Protein AF-A0AAF1D7K0-F1 (afdb_monomer_lite)

Organism: NCBI:txid2588535

Structure (mmCIF, N/CA/C/O backbone):
data_AF-A0AAF1D7K0-F1
#
_entry.id   AF-A0AAF1D7K0-F1
#
loop_
_atom_site.group_PDB
_atom_site.id
_atom_site.type_symbol
_atom_site.label_atom_id
_atom_site.label_alt_id
_atom_site.label_comp_id
_atom_site.label_asym_id
_atom_site.label_entity_id
_atom_site.label_seq_id
_atom_site.pdbx_PDB_ins_code
_atom_site.Cartn_x
_atom_site.Cartn_y
_atom_site.Cartn_z
_atom_site.occupancy
_atom_site.B_iso_or_equiv
_atom_site.auth_seq_id
_atom_site.auth_comp_id
_atom_site.auth_asym_id
_atom_site.auth_atom_id
_atom_site.pdbx_PDB_model_num
ATOM 1 N N . MET A 1 1 ? -11.954 42.153 23.682 1.00 46.59 1 MET A N 1
ATOM 2 C CA . MET A 1 1 ? -10.653 41.456 23.839 1.00 46.59 1 MET A CA 1
ATOM 3 C C . MET A 1 1 ? -10.775 39.938 24.056 1.00 46.59 1 MET A C 1
ATOM 5 O O . MET A 1 1 ? -9.928 39.214 23.558 1.00 46.59 1 MET A O 1
ATOM 9 N N . TYR A 1 2 ? -11.837 39.425 24.697 1.00 42.62 2 TYR A N 1
ATOM 10 C CA . TYR A 1 2 ? -12.032 37.977 24.942 1.00 42.62 2 TYR A CA 1
ATOM 11 C C . TYR A 1 2 ? -12.441 37.123 23.723 1.00 42.62 2 TYR A C 1
ATOM 13 O O . TYR A 1 2 ? -12.262 35.908 23.732 1.00 42.62 2 TYR A O 1
ATOM 21 N N . VAL A 1 3 ? -12.966 37.734 22.656 1.00 46.69 3 VAL A N 1
ATOM 22 C CA . VAL A 1 3 ? -13.491 36.991 21.493 1.00 46.69 3 VAL A CA 1
ATOM 23 C C . VAL A 1 3 ? -12.372 36.498 20.560 1.00 46.69 3 VAL A C 1
ATOM 25 O O . VAL A 1 3 ? -12.465 35.410 20.001 1.00 46.69 3 VAL A O 1
ATOM 28 N N . ILE A 1 4 ? -11.267 37.244 20.453 1.00 48.84 4 ILE A N 1
ATOM 29 C CA . ILE A 1 4 ? -10.159 36.928 19.533 1.00 48.84 4 ILE A CA 1
ATOM 30 C C . ILE A 1 4 ? -9.318 35.745 20.053 1.00 48.84 4 ILE A C 1
ATOM 32 O O . ILE A 1 4 ? -8.884 34.903 19.269 1.00 48.84 4 ILE A O 1
ATOM 36 N N . CYS A 1 5 ? -9.175 35.606 21.377 1.00 39.91 5 CYS A N 1
ATOM 37 C CA . CYS A 1 5 ? -8.451 34.492 22.005 1.00 39.91 5 CYS A CA 1
ATOM 38 C C . CYS A 1 5 ? -9.134 33.129 21.758 1.00 39.91 5 CYS A C 1
ATOM 40 O O . CYS A 1 5 ? -8.475 32.121 21.505 1.00 39.91 5 CYS A O 1
ATOM 42 N N . ASN A 1 6 ? -10.471 33.102 21.734 1.00 43.16 6 ASN A N 1
ATOM 43 C CA . ASN A 1 6 ? -11.241 31.868 21.559 1.00 43.16 6 ASN A CA 1
ATOM 44 C C . ASN A 1 6 ? -11.232 31.361 20.102 1.00 43.16 6 ASN A C 1
ATOM 46 O O . ASN A 1 6 ? -11.231 30.156 19.850 1.00 43.16 6 ASN A O 1
ATOM 50 N N . ILE A 1 7 ? -11.172 32.281 19.132 1.00 52.25 7 ILE A N 1
ATOM 51 C CA . ILE A 1 7 ? -11.088 31.941 17.705 1.00 52.25 7 ILE A CA 1
ATOM 52 C C . ILE A 1 7 ? -9.681 31.442 17.362 1.00 52.25 7 ILE A C 1
ATOM 54 O O . ILE A 1 7 ? -9.552 30.406 16.714 1.00 52.25 7 ILE A O 1
ATOM 58 N N . LEU A 1 8 ? -8.630 32.099 17.864 1.00 43.09 8 LEU A N 1
ATOM 59 C CA . LEU A 1 8 ? -7.252 31.645 17.656 1.00 43.09 8 LEU A CA 1
ATOM 60 C C . LEU A 1 8 ? -6.997 30.268 18.288 1.00 43.09 8 LEU A C 1
ATOM 62 O O . LEU A 1 8 ? -6.348 29.440 17.658 1.00 43.09 8 LEU A O 1
ATOM 66 N N . CYS A 1 9 ? -7.573 29.976 19.461 1.00 37.94 9 CYS A N 1
ATOM 67 C CA . CYS A 1 9 ? -7.441 28.670 20.117 1.00 37.94 9 CYS A CA 1
ATOM 68 C C . CYS A 1 9 ? -8.180 27.547 19.362 1.00 37.94 9 CYS A C 1
ATOM 70 O O . CYS A 1 9 ? -7.613 26.475 19.144 1.00 37.94 9 CYS A O 1
ATOM 72 N N . LYS A 1 10 ? -9.405 27.797 18.869 1.00 42.53 10 LYS A N 1
ATOM 73 C CA . LYS A 1 10 ? -10.133 26.830 18.024 1.00 42.53 10 LYS A CA 1
ATOM 74 C C . LYS A 1 10 ? -9.424 26.582 16.699 1.00 42.53 10 LYS A C 1
ATOM 76 O O . LYS A 1 10 ? -9.309 25.431 16.284 1.00 42.53 10 LYS A O 1
ATOM 81 N N . VAL A 1 11 ? -8.908 27.624 16.049 1.00 48.38 11 VAL A N 1
ATOM 82 C CA . VAL A 1 11 ? -8.173 27.469 14.788 1.00 48.38 11 VAL A CA 1
ATOM 83 C C . VAL A 1 11 ? -6.863 26.712 15.021 1.00 48.38 11 VAL A C 1
ATOM 85 O O . VAL A 1 11 ? -6.601 25.767 14.284 1.00 48.38 11 VAL A O 1
ATOM 88 N N . TYR A 1 12 ? -6.109 27.000 16.089 1.00 37.47 12 TYR A N 1
ATOM 89 C CA . TYR A 1 12 ? -4.902 26.234 16.439 1.00 37.47 12 TYR A CA 1
ATOM 90 C C . TYR A 1 12 ? -5.203 24.759 16.742 1.00 37.47 12 TYR A C 1
ATOM 92 O O . TYR A 1 12 ? -4.495 23.876 16.262 1.00 37.47 12 TYR A O 1
ATOM 100 N N . PHE A 1 13 ? -6.281 24.466 17.475 1.00 40.78 13 PHE A N 1
ATOM 101 C CA . PHE A 1 13 ? -6.658 23.091 17.817 1.00 40.78 13 PHE A CA 1
ATOM 102 C C . PHE A 1 13 ? -7.152 22.288 16.600 1.00 40.78 13 PHE A C 1
ATOM 104 O O . PHE A 1 13 ? -6.908 21.083 16.492 1.00 40.78 13 PHE A O 1
ATOM 111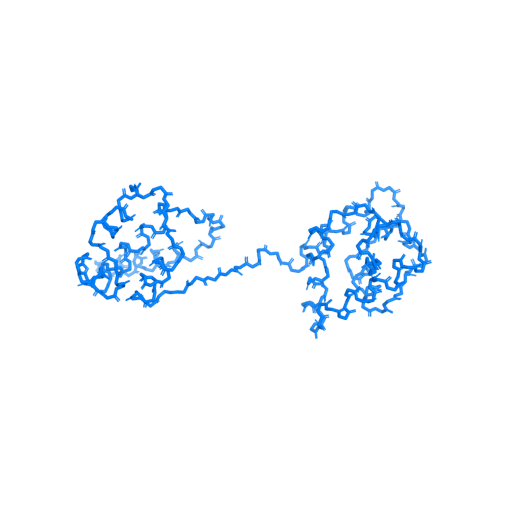 N N . THR A 1 14 ? -7.793 22.958 15.638 1.00 43.56 14 THR A N 1
ATOM 112 C CA . THR A 1 14 ? -8.206 22.330 14.371 1.00 43.56 14 THR A CA 1
ATOM 113 C C . THR A 1 14 ? -7.016 22.159 13.415 1.00 43.56 14 THR A C 1
ATOM 115 O O . THR A 1 14 ? -6.975 21.203 12.644 1.00 43.56 14 THR A O 1
ATOM 118 N N . PHE A 1 15 ? -6.017 23.047 13.485 1.00 43.62 15 PHE A N 1
ATOM 119 C CA . PHE A 1 15 ? -4.828 23.016 12.629 1.00 43.62 15 PHE A CA 1
ATOM 120 C C . PHE A 1 15 ? -3.785 21.984 13.091 1.00 43.62 15 PHE A C 1
ATOM 122 O O . PHE A 1 15 ? -3.194 21.308 12.252 1.00 43.62 15 PHE A O 1
ATOM 129 N N . ILE A 1 16 ? -3.613 21.773 14.403 1.00 45.91 16 ILE A N 1
ATOM 130 C CA . ILE A 1 16 ? -2.688 20.754 14.939 1.00 45.91 16 ILE A CA 1
ATOM 131 C C . ILE A 1 16 ? -3.193 19.325 14.670 1.00 45.91 16 ILE A C 1
ATOM 133 O O . ILE A 1 16 ? -2.392 18.449 14.355 1.00 45.91 16 ILE A O 1
ATOM 137 N N . ASN A 1 17 ? -4.512 19.090 14.653 1.00 40.22 17 ASN A N 1
ATOM 138 C CA . ASN A 1 17 ? -5.081 17.792 14.247 1.00 40.22 17 ASN A CA 1
ATOM 139 C C . ASN A 1 17 ? -4.908 17.477 12.748 1.00 40.22 17 ASN A C 1
ATOM 141 O O . ASN A 1 17 ? -5.175 16.359 12.311 1.00 40.22 17 ASN A O 1
ATOM 145 N N . ARG A 1 18 ? -4.444 18.446 11.949 1.00 41.16 18 ARG A N 1
ATOM 146 C CA . ARG A 1 18 ? -4.103 18.272 10.531 1.00 41.16 18 ARG A CA 1
ATOM 147 C C . ARG A 1 18 ? -2.614 17.984 10.309 1.00 41.16 18 ARG A C 1
ATOM 149 O O . ARG A 1 18 ? -2.167 17.940 9.164 1.00 41.16 18 ARG A O 1
ATOM 156 N N . ILE A 1 19 ? -1.844 17.771 11.378 1.00 42.22 19 ILE A N 1
ATOM 157 C CA . ILE A 1 19 ? -0.503 17.195 11.293 1.00 42.22 19 ILE A CA 1
ATOM 158 C C . ILE A 1 19 ? -0.692 15.688 11.144 1.00 42.22 19 ILE A C 1
ATOM 160 O O . ILE A 1 19 ? -0.982 14.973 12.099 1.00 42.22 19 ILE A O 1
ATOM 164 N N . VAL A 1 20 ? -0.561 15.221 9.903 1.00 45.03 20 VAL A N 1
ATOM 165 C CA . VAL A 1 20 ? -0.487 13.805 9.539 1.00 45.03 20 VAL A CA 1
ATOM 166 C C . VAL A 1 20 ? 0.785 13.229 10.160 1.00 45.03 20 VAL A C 1
ATOM 168 O O . VAL A 1 20 ? 1.826 13.118 9.519 1.00 45.03 20 VAL A O 1
ATOM 171 N N . ILE A 1 21 ? 0.715 12.893 11.444 1.00 42.53 21 ILE A N 1
ATOM 172 C CA . ILE A 1 21 ? 1.642 11.950 12.044 1.00 42.53 21 ILE A CA 1
ATOM 173 C C . ILE A 1 21 ? 1.293 10.608 11.406 1.00 42.53 21 ILE A C 1
ATOM 175 O O . ILE A 1 21 ? 0.136 10.187 11.425 1.00 42.53 21 ILE A O 1
ATOM 179 N N . LEU A 1 22 ? 2.291 9.952 10.813 1.00 45.50 22 LEU A N 1
ATOM 180 C CA . LEU A 1 22 ? 2.271 8.530 10.470 1.00 45.50 22 LEU A CA 1
ATOM 181 C C . LEU A 1 22 ? 2.139 7.718 11.771 1.00 45.50 22 LEU A C 1
ATOM 183 O O . LEU A 1 22 ? 3.068 7.039 12.195 1.00 45.50 22 LEU A O 1
ATOM 187 N N . HIS A 1 23 ? 1.008 7.855 12.458 1.00 54.59 23 HIS A N 1
ATOM 188 C CA . HIS A 1 23 ? 0.702 7.086 13.643 1.00 54.59 23 HIS A CA 1
ATOM 189 C C . HIS A 1 23 ? 0.232 5.728 13.154 1.00 54.59 23 HIS A C 1
ATOM 191 O O . HIS A 1 23 ? -0.767 5.618 12.438 1.00 54.59 23 HIS A O 1
ATOM 197 N N . PHE A 1 24 ? 0.975 4.687 13.505 1.00 62.25 24 PHE A N 1
ATOM 198 C CA . PHE A 1 24 ? 0.458 3.340 13.374 1.00 62.25 24 PHE A CA 1
ATOM 199 C C . PHE A 1 24 ? -0.725 3.232 14.344 1.00 62.25 24 PHE A C 1
ATOM 201 O O . PHE A 1 24 ? -0.525 3.195 15.555 1.00 62.25 24 PHE A O 1
ATOM 208 N N . MET A 1 25 ? -1.954 3.289 13.825 1.00 77.44 25 MET A N 1
ATOM 209 C CA . MET A 1 25 ? -3.162 3.171 14.644 1.00 77.44 25 MET A CA 1
ATOM 210 C C . MET A 1 25 ? -3.186 1.802 15.322 1.00 77.44 25 MET A C 1
ATOM 212 O O . MET A 1 25 ? -3.205 0.771 14.650 1.00 77.44 25 MET A O 1
ATOM 216 N N . ASN A 1 26 ? -3.215 1.798 16.650 1.00 85.94 26 ASN A N 1
ATOM 217 C CA . ASN A 1 26 ? -3.420 0.603 17.462 1.00 85.94 26 ASN A CA 1
ATOM 218 C C . ASN A 1 26 ? -4.828 0.603 18.100 1.00 85.94 26 ASN A C 1
ATOM 220 O O . ASN A 1 26 ? -5.625 1.520 17.895 1.00 85.94 26 ASN A O 1
ATOM 224 N N . MET A 1 27 ? -5.161 -0.433 18.879 1.00 90.75 27 MET A N 1
ATOM 225 C CA . MET A 1 27 ? -6.489 -0.564 19.500 1.00 90.75 27 MET A CA 1
ATOM 226 C C . MET A 1 27 ? -6.841 0.597 20.443 1.00 90.75 27 MET A C 1
ATOM 228 O O . MET A 1 27 ? -8.000 1.001 20.523 1.00 90.75 27 MET A O 1
ATOM 232 N N . VAL A 1 28 ? -5.845 1.150 21.138 1.00 92.50 28 VAL A N 1
ATOM 233 C CA . VAL A 1 28 ? -6.021 2.289 22.048 1.00 92.50 28 VAL A CA 1
ATOM 234 C C . VAL A 1 28 ? -6.418 3.533 21.260 1.00 92.50 28 VAL A C 1
ATOM 236 O O . VAL A 1 28 ? -7.347 4.239 21.654 1.00 92.50 28 VAL A O 1
ATOM 239 N N . ASP A 1 29 ? -5.757 3.773 20.126 1.00 91.06 29 ASP A N 1
ATOM 240 C CA . ASP A 1 29 ? -6.072 4.899 19.245 1.00 91.06 29 ASP A CA 1
ATOM 241 C C . ASP A 1 29 ? -7.484 4.764 18.678 1.00 91.06 29 ASP A C 1
ATOM 243 O O . ASP A 1 29 ? -8.271 5.704 18.758 1.00 91.06 29 ASP A O 1
ATOM 247 N N . ILE A 1 30 ? -7.842 3.566 18.198 1.00 91.94 30 ILE A N 1
ATOM 248 C CA . ILE A 1 30 ? -9.191 3.266 17.701 1.00 91.94 30 ILE A CA 1
ATOM 249 C C . ILE A 1 30 ? -10.236 3.562 18.783 1.00 91.94 30 ILE A C 1
ATOM 251 O O . ILE A 1 30 ? -11.221 4.252 18.517 1.00 91.94 30 ILE A O 1
ATOM 255 N N . GLY A 1 31 ? -10.023 3.075 20.008 1.00 94.62 31 GLY A N 1
ATOM 256 C CA . GLY A 1 31 ? -10.940 3.290 21.125 1.00 94.62 31 GLY A CA 1
ATOM 257 C C . GLY A 1 31 ? -11.126 4.760 21.485 1.00 94.62 31 GLY A C 1
ATOM 258 O O . GLY A 1 31 ? -12.255 5.211 21.700 1.00 94.62 31 GLY A O 1
ATOM 259 N N . ARG A 1 32 ? -10.033 5.529 21.478 1.00 94.88 32 ARG A N 1
ATOM 260 C CA . ARG A 1 32 ? -10.065 6.979 21.689 1.00 94.88 32 ARG A CA 1
ATOM 261 C C . ARG A 1 32 ? -10.857 7.684 20.591 1.00 94.88 32 ARG A C 1
ATOM 263 O O . ARG A 1 32 ? -11.777 8.434 20.911 1.00 94.88 32 ARG A O 1
ATOM 270 N N . THR A 1 33 ? -10.570 7.396 19.322 1.00 93.81 33 THR A N 1
ATOM 271 C CA . T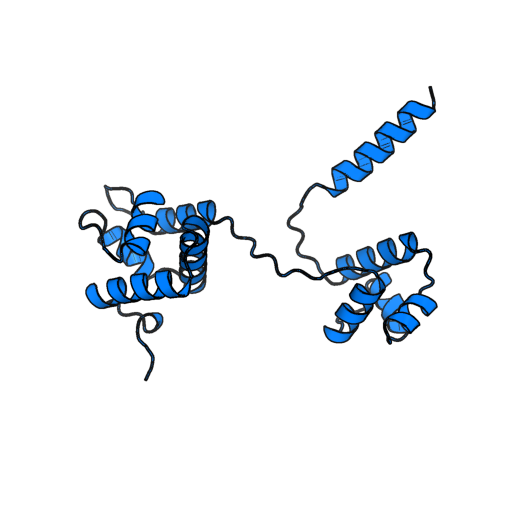HR A 1 33 ? -11.277 8.007 18.186 1.00 93.81 33 THR A CA 1
ATOM 272 C C . THR A 1 33 ? -12.771 7.678 18.206 1.00 93.81 33 THR A C 1
ATOM 274 O O . THR A 1 33 ? -13.603 8.555 17.971 1.00 93.81 33 THR A O 1
ATOM 277 N N . VAL A 1 34 ? -13.139 6.438 18.550 1.00 95.56 34 VAL A N 1
ATOM 278 C CA . VAL A 1 34 ? -14.542 6.025 18.720 1.00 95.56 34 VAL A CA 1
ATOM 279 C C . VAL A 1 34 ? -15.221 6.834 19.826 1.00 95.56 34 VAL A C 1
ATOM 281 O O . VAL A 1 34 ? -16.305 7.372 19.601 1.00 95.56 34 VAL A O 1
ATOM 284 N N . LYS A 1 35 ? -14.579 6.983 20.993 1.00 97.38 35 LYS A N 1
ATOM 285 C CA . LYS A 1 35 ? -15.108 7.763 22.123 1.00 97.38 35 LYS A CA 1
ATOM 286 C C . LYS A 1 35 ? -15.327 9.230 21.754 1.00 97.38 35 LYS A C 1
ATOM 288 O O . LYS A 1 35 ? -16.379 9.790 22.066 1.00 97.38 35 LYS A O 1
ATOM 293 N N . GLU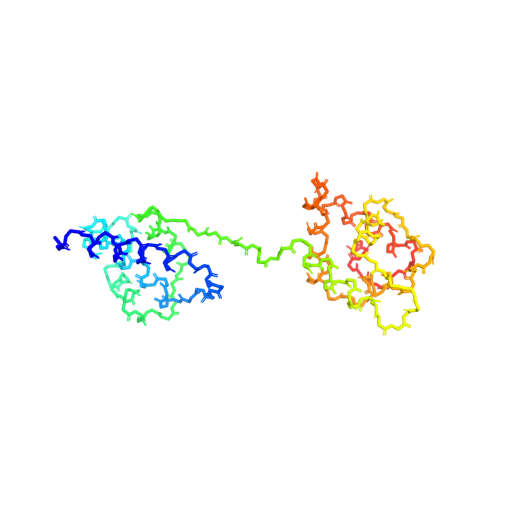 A 1 36 ? -14.351 9.837 21.086 1.00 95.88 36 GLU A N 1
ATOM 294 C CA . GLU A 1 36 ? -14.403 11.227 20.628 1.00 95.88 36 GLU A CA 1
ATOM 295 C C . GLU A 1 36 ? -15.543 11.436 19.628 1.00 95.88 36 GLU A C 1
ATOM 297 O O . GLU A 1 36 ? -16.409 12.287 19.843 1.00 95.88 36 GLU A O 1
ATOM 302 N N . LYS A 1 37 ? -15.611 10.613 18.573 1.00 95.81 37 LYS A N 1
ATOM 303 C CA . LYS A 1 37 ? -16.664 10.713 17.554 1.00 95.81 37 LYS A CA 1
ATOM 304 C C . LYS A 1 37 ? -18.051 10.443 18.138 1.00 95.81 37 LYS A C 1
ATOM 306 O O . LYS A 1 37 ? -18.989 11.176 17.832 1.00 95.81 37 LYS A O 1
ATOM 311 N N . ARG A 1 38 ? -18.189 9.451 19.028 1.00 97.25 38 ARG A N 1
ATOM 312 C CA . ARG A 1 38 ? -19.437 9.183 19.760 1.00 97.25 38 ARG A CA 1
ATOM 313 C C . ARG A 1 38 ? -19.878 10.402 20.576 1.00 97.25 38 ARG A C 1
ATOM 315 O O . ARG A 1 38 ? -21.063 10.736 20.570 1.00 97.25 38 ARG A O 1
ATOM 322 N N . GLY A 1 39 ? -18.938 11.052 21.267 1.00 96.50 39 GLY A N 1
ATOM 323 C CA . GLY A 1 39 ? -19.180 12.269 22.043 1.00 96.50 39 GLY A CA 1
ATOM 324 C C . GLY A 1 39 ? -19.660 13.434 21.178 1.00 96.50 39 GLY A C 1
ATOM 325 O O . GLY A 1 39 ? -20.650 14.069 21.521 1.00 96.50 39 GLY A O 1
ATOM 326 N N . LEU A 1 40 ? -19.034 13.653 20.016 1.00 96.12 40 LEU A N 1
ATOM 327 C CA . LEU A 1 40 ? -19.450 14.684 19.053 1.00 96.12 40 LEU A CA 1
ATOM 328 C C . LEU A 1 40 ? -20.870 14.466 18.511 1.00 96.12 40 LEU A C 1
ATOM 330 O O . LEU A 1 40 ? -21.572 15.430 18.221 1.00 96.12 40 LEU A O 1
ATOM 334 N N . LEU A 1 41 ? -21.298 13.208 18.389 1.00 95.12 41 LEU A N 1
ATOM 335 C CA . LEU A 1 41 ? -22.648 12.838 17.958 1.00 95.12 41 LEU A CA 1
ATOM 336 C C . LEU A 1 41 ? -23.663 12.782 19.117 1.00 95.12 41 LEU A C 1
ATOM 338 O O . LEU A 1 41 ? -24.811 12.402 18.895 1.00 95.12 41 LEU A O 1
ATOM 342 N N . ASN A 1 42 ? -23.263 13.130 20.348 1.00 96.56 42 ASN A N 1
ATOM 343 C CA . ASN A 1 42 ? -24.088 13.049 21.561 1.00 96.56 42 ASN A CA 1
ATOM 344 C C . ASN A 1 42 ? -24.729 11.666 21.791 1.00 96.56 42 ASN A C 1
ATOM 346 O O . ASN A 1 42 ? -25.831 11.543 22.326 1.00 96.56 42 ASN A O 1
ATOM 350 N N . LEU A 1 43 ? -24.034 10.595 21.402 1.00 96.81 43 LEU A N 1
ATOM 351 C CA . LEU A 1 43 ? -24.521 9.228 21.573 1.00 96.81 43 LEU A CA 1
ATOM 352 C C . LEU A 1 43 ? -24.065 8.655 22.918 1.00 96.81 43 LEU A C 1
ATOM 354 O O . LEU A 1 43 ? -22.896 8.752 23.294 1.00 96.81 43 LEU A O 1
ATOM 358 N N . SER A 1 44 ? -24.957 7.969 23.632 1.00 98.00 44 SER A N 1
ATOM 359 C CA . SER A 1 44 ? -24.547 7.139 24.771 1.00 98.00 44 SER A CA 1
ATOM 360 C C . SER A 1 44 ? -23.839 5.864 24.288 1.00 98.00 44 SER A C 1
ATOM 362 O O . SER A 1 44 ? -24.064 5.404 23.165 1.00 98.00 44 SER A O 1
ATOM 364 N N . GLN A 1 45 ? -23.012 5.242 25.140 1.00 98.12 45 GLN A N 1
ATOM 365 C CA . GLN A 1 45 ? -22.386 3.946 24.817 1.00 98.12 45 GLN A CA 1
ATOM 366 C C . GLN A 1 45 ? -23.438 2.872 24.493 1.00 98.12 45 GLN A C 1
ATOM 368 O O . GLN A 1 45 ? -23.245 2.070 23.585 1.00 98.12 45 GLN A O 1
ATOM 373 N N . ALA A 1 46 ? -24.572 2.879 25.203 1.00 98.00 46 ALA A N 1
ATOM 374 C CA . ALA A 1 46 ? -25.680 1.959 24.954 1.00 98.00 46 ALA A CA 1
ATOM 375 C C . ALA A 1 46 ? -26.336 2.198 23.585 1.00 98.00 46 ALA A C 1
ATOM 377 O O . ALA A 1 46 ? -26.651 1.241 22.878 1.00 98.00 46 ALA A O 1
ATOM 378 N N . LYS A 1 47 ? -26.497 3.466 23.180 1.00 98.00 47 LYS A N 1
ATOM 379 C CA . LYS A 1 47 ? -27.063 3.797 21.870 1.00 98.00 47 LYS A CA 1
ATOM 380 C C . LYS A 1 47 ? -26.131 3.378 20.736 1.00 98.00 47 LYS A C 1
ATOM 382 O O . LYS A 1 47 ? -26.601 2.762 19.785 1.00 98.00 47 LYS A O 1
ATOM 387 N N . LEU A 1 48 ? -24.829 3.646 20.856 1.00 98.19 48 LEU A N 1
ATOM 388 C CA . LEU A 1 48 ? -23.842 3.190 19.873 1.00 98.19 48 LEU A CA 1
ATOM 389 C C . LEU A 1 48 ? -23.811 1.659 19.774 1.00 98.19 48 LEU A C 1
ATOM 391 O O . LEU A 1 48 ? -23.822 1.123 18.670 1.00 98.19 48 LEU A O 1
ATOM 395 N N . ALA A 1 49 ? -23.823 0.960 20.911 1.00 98.19 49 ALA A N 1
ATOM 396 C CA . ALA A 1 49 ? -23.860 -0.501 20.958 1.00 98.19 49 ALA A CA 1
ATOM 397 C C . ALA A 1 49 ? -25.073 -1.071 20.199 1.00 98.19 49 ALA A C 1
ATOM 399 O O . ALA A 1 49 ? -24.920 -1.964 19.371 1.00 98.19 49 ALA A O 1
ATOM 400 N N . SER A 1 50 ? -26.259 -0.489 20.411 1.00 97.88 50 SER A N 1
ATOM 401 C CA . SER A 1 50 ? -27.483 -0.859 19.691 1.00 97.88 50 SER A CA 1
ATOM 402 C C . SER A 1 50 ? -27.383 -0.610 18.180 1.00 97.88 50 SER A C 1
ATOM 404 O O . SER A 1 50 ? -27.727 -1.499 17.406 1.00 97.88 50 SER A O 1
ATOM 406 N N . LEU A 1 51 ? -26.878 0.555 17.753 1.00 97.06 51 LEU A N 1
ATOM 407 C CA . LEU A 1 51 ? -26.727 0.894 16.328 1.00 97.06 51 LEU A CA 1
ATOM 408 C C . LEU A 1 51 ? -25.730 -0.022 15.604 1.00 97.06 51 LEU A C 1
ATOM 410 O O . LEU A 1 51 ? -25.951 -0.397 14.457 1.00 97.06 51 LEU A O 1
ATOM 414 N N . SER A 1 52 ? -24.657 -0.405 16.296 1.00 96.81 52 SER A N 1
ATOM 415 C CA . SER A 1 52 ? -23.573 -1.226 15.745 1.00 96.81 52 SER A CA 1
ATOM 416 C C . SER A 1 52 ? -23.741 -2.729 15.978 1.00 96.81 52 SER A C 1
ATOM 418 O O . SER A 1 52 ? -22.874 -3.498 15.571 1.00 96.81 52 SER A O 1
ATOM 420 N N . GLN A 1 53 ? -24.845 -3.151 16.606 1.00 96.56 53 GLN A N 1
ATOM 421 C CA . GLN A 1 53 ? -25.145 -4.551 16.937 1.00 96.56 53 GLN A CA 1
ATOM 422 C C . GLN A 1 53 ? -24.021 -5.243 17.734 1.00 96.56 53 GLN A C 1
ATOM 424 O O . GLN A 1 53 ? -23.709 -6.417 17.534 1.00 96.56 53 GLN A O 1
ATOM 429 N N . VAL A 1 54 ? -23.407 -4.513 18.668 1.00 96.62 54 VAL A N 1
ATOM 430 C CA . VAL A 1 54 ? -22.414 -5.051 19.612 1.00 96.62 54 VAL A CA 1
ATOM 431 C C . VAL A 1 54 ? -22.894 -4.868 21.049 1.00 96.62 54 VAL A C 1
ATOM 433 O O . VAL A 1 54 ? -23.837 -4.130 21.322 1.00 96.62 54 VAL A O 1
ATOM 436 N N . SER A 1 55 ? -22.244 -5.530 22.006 1.00 97.06 55 SER A N 1
ATOM 437 C CA . SER A 1 55 ? -22.594 -5.339 23.413 1.00 97.06 55 SER A CA 1
ATOM 438 C C . SER A 1 55 ? -22.084 -3.989 23.934 1.00 97.06 55 SER A C 1
ATOM 440 O O . SER A 1 55 ? -21.032 -3.489 23.525 1.00 97.06 55 SER A O 1
ATOM 442 N N . ARG A 1 56 ? -22.793 -3.413 24.914 1.00 97.25 56 ARG A N 1
ATOM 443 C CA . ARG A 1 56 ? -22.319 -2.226 25.649 1.00 97.25 56 ARG A CA 1
ATOM 444 C C . ARG A 1 56 ? -20.957 -2.475 26.307 1.00 97.25 56 ARG A C 1
ATOM 446 O O . ARG A 1 56 ? -20.147 -1.555 26.369 1.00 97.25 56 ARG A O 1
ATOM 453 N N . ILE A 1 57 ? -20.704 -3.706 26.762 1.00 97.06 57 ILE A N 1
ATOM 454 C CA . ILE A 1 57 ? -19.423 -4.124 27.349 1.00 97.06 57 ILE A CA 1
ATOM 455 C C . ILE A 1 57 ? -18.301 -3.969 26.319 1.00 97.06 57 ILE A C 1
ATOM 457 O O . ILE A 1 57 ? -17.262 -3.408 26.643 1.00 97.06 57 ILE A O 1
ATOM 461 N N . THR A 1 58 ? -18.525 -4.375 25.063 1.00 97.06 58 THR A N 1
ATOM 462 C CA . THR A 1 58 ? -17.546 -4.202 23.981 1.00 97.06 58 THR A CA 1
ATOM 463 C C . THR A 1 58 ? -17.242 -2.728 23.717 1.00 97.06 58 THR A C 1
ATOM 465 O O . THR A 1 58 ? -16.071 -2.378 23.629 1.00 97.06 58 THR A O 1
ATOM 468 N N . ILE A 1 59 ? -18.253 -1.852 23.644 1.00 97.94 59 ILE A N 1
ATOM 469 C CA . ILE A 1 59 ? -18.021 -0.403 23.471 1.00 97.94 59 ILE A CA 1
ATOM 470 C C . ILE A 1 59 ? -17.245 0.176 24.656 1.00 97.94 59 ILE A C 1
ATOM 472 O O . ILE A 1 59 ? -16.299 0.932 24.464 1.00 97.94 59 ILE A O 1
ATOM 476 N N . ASN A 1 60 ? -17.616 -0.190 25.883 1.00 97.94 60 ASN A N 1
ATOM 477 C CA . ASN A 1 60 ? -16.937 0.306 27.073 1.00 97.94 60 ASN A CA 1
ATOM 478 C C . ASN A 1 60 ? -15.468 -0.145 27.124 1.00 97.94 60 ASN A C 1
ATOM 480 O O . ASN A 1 60 ? -14.585 0.682 27.333 1.00 97.94 60 ASN A O 1
ATOM 484 N N . ALA A 1 61 ? -15.208 -1.426 26.863 1.00 96.62 61 ALA A N 1
ATOM 485 C CA . ALA A 1 61 ? -13.861 -1.976 26.836 1.00 96.62 61 ALA A CA 1
ATOM 486 C C . ALA A 1 61 ? -13.017 -1.385 25.692 1.00 96.62 61 ALA A C 1
ATOM 488 O O . ALA A 1 61 ? -11.829 -1.131 25.881 1.00 96.62 61 ALA A O 1
ATOM 489 N N . LEU A 1 62 ? -13.624 -1.111 24.530 1.00 96.81 62 LEU A N 1
ATOM 490 C CA . LEU A 1 62 ? -12.976 -0.419 23.415 1.00 96.81 62 LEU A CA 1
ATOM 491 C C . LEU A 1 62 ? -12.542 0.994 23.820 1.00 96.81 62 LEU A C 1
ATOM 493 O O . LEU A 1 62 ? -11.369 1.336 23.715 1.00 96.81 62 LEU A O 1
ATOM 497 N N . GLU A 1 63 ? -13.472 1.799 24.336 1.00 97.12 63 GLU A N 1
ATOM 498 C CA . GLU A 1 63 ? -13.226 3.203 24.694 1.00 97.12 63 GLU A CA 1
ATOM 499 C C . GLU A 1 63 ? -12.267 3.388 25.881 1.00 97.12 63 GLU A C 1
ATOM 501 O O . GLU A 1 63 ? -11.714 4.475 26.053 1.00 97.12 63 GLU A O 1
ATOM 506 N N . ASN A 1 64 ? -12.074 2.345 26.694 1.00 96.69 64 ASN A N 1
ATOM 507 C CA . ASN A 1 64 ? -11.189 2.345 27.860 1.00 96.69 64 ASN A CA 1
ATOM 508 C C . ASN A 1 64 ? -9.899 1.533 27.648 1.00 96.69 64 ASN A C 1
ATOM 510 O O . ASN A 1 64 ? -9.209 1.244 28.622 1.00 96.69 64 ASN A O 1
ATOM 514 N N . ALA A 1 65 ? -9.566 1.163 26.404 1.00 93.62 65 ALA A N 1
ATOM 515 C CA . ALA A 1 65 ? -8.346 0.419 26.063 1.00 93.62 65 ALA A CA 1
ATOM 516 C C . ALA A 1 65 ? -8.203 -0.950 26.766 1.00 93.62 65 ALA A C 1
ATOM 518 O O . ALA A 1 65 ? -7.098 -1.432 27.000 1.00 93.62 65 ALA A O 1
ATOM 519 N N . GLN A 1 66 ? -9.327 -1.590 27.092 1.00 95.19 66 GLN A N 1
ATOM 520 C CA . GLN A 1 66 ? -9.377 -2.903 27.744 1.00 95.19 66 GLN A CA 1
ATOM 521 C C . GLN A 1 66 ? -9.555 -4.058 26.748 1.00 95.19 66 GLN A C 1
ATOM 523 O O . GLN A 1 66 ? -9.399 -5.222 27.116 1.00 95.19 66 GLN A O 1
ATOM 528 N N . LEU A 1 67 ? -9.885 -3.770 25.485 1.00 92.31 67 LEU A N 1
ATOM 529 C CA . LEU A 1 67 ? -9.901 -4.787 24.435 1.00 92.31 67 LEU A CA 1
ATOM 530 C C . LEU A 1 67 ? -8.478 -5.094 23.970 1.00 92.31 67 LEU A C 1
ATOM 532 O O . LEU A 1 67 ? -7.792 -4.225 23.439 1.00 92.31 67 LEU A O 1
ATOM 536 N N . LYS A 1 68 ? -8.076 -6.361 24.090 1.00 89.50 68 LYS A N 1
ATOM 537 C CA . LYS A 1 68 ? -6.875 -6.880 23.421 1.00 89.50 68 LYS A CA 1
ATOM 538 C C . LYS A 1 68 ? -7.085 -6.974 21.907 1.00 89.50 68 LYS A C 1
ATOM 540 O O . LYS A 1 68 ? -6.180 -6.683 21.133 1.00 89.50 68 LYS A O 1
ATOM 545 N N . GLU A 1 69 ? -8.288 -7.366 21.495 1.00 90.69 69 GLU A N 1
ATOM 546 C CA . GLU A 1 69 ? -8.661 -7.568 20.099 1.00 90.69 69 GLU A CA 1
ATOM 547 C C . GLU A 1 69 ? -10.154 -7.306 19.868 1.00 90.69 69 GLU A C 1
ATOM 549 O O . GLU A 1 69 ? -10.972 -7.368 20.786 1.00 90.69 69 GLU A O 1
ATOM 554 N N . ILE A 1 70 ? -10.512 -7.015 18.618 1.00 92.56 70 ILE A N 1
ATOM 555 C CA . ILE A 1 70 ? -11.893 -6.897 18.159 1.00 92.56 70 ILE A CA 1
ATOM 556 C C . ILE A 1 70 ? -11.981 -7.514 16.765 1.00 92.56 70 ILE A C 1
ATOM 558 O O . ILE A 1 70 ? -11.118 -7.288 15.918 1.00 92.56 70 ILE A O 1
ATOM 562 N N . GLY A 1 71 ? -13.032 -8.290 16.510 1.00 92.38 71 GLY A N 1
ATOM 563 C CA . GLY A 1 71 ? -13.280 -8.809 15.167 1.00 92.38 71 GLY A CA 1
ATOM 564 C C . GLY A 1 71 ? -13.535 -7.668 14.179 1.00 92.38 71 GLY A C 1
ATOM 565 O O . GLY A 1 71 ? -14.289 -6.741 14.488 1.00 92.38 71 GLY A O 1
ATOM 566 N N . VAL A 1 72 ? -12.957 -7.762 12.977 1.00 91.12 72 VAL A N 1
ATOM 567 C CA . VAL A 1 72 ? -13.055 -6.729 11.927 1.00 91.12 72 VAL A CA 1
ATOM 568 C C . VAL A 1 72 ? -14.511 -6.350 11.640 1.00 91.12 72 VAL A C 1
ATOM 570 O O . VAL A 1 72 ? -14.830 -5.169 11.573 1.00 91.12 72 VAL A O 1
ATOM 573 N N . THR A 1 73 ? -15.433 -7.315 11.585 1.00 94.38 73 THR A N 1
ATOM 574 C CA . THR A 1 73 ? -16.866 -7.056 11.355 1.00 94.38 73 THR A CA 1
ATOM 575 C C . THR A 1 73 ? -17.492 -6.157 12.424 1.00 94.38 73 THR A C 1
ATOM 577 O O . THR A 1 73 ? -18.265 -5.253 12.105 1.00 94.38 73 THR A O 1
ATOM 580 N N . LYS A 1 74 ? -17.145 -6.371 13.701 1.00 95.25 74 LYS A N 1
ATOM 581 C CA . LYS A 1 74 ? -17.648 -5.555 14.817 1.00 95.25 74 LYS A CA 1
ATOM 582 C C . LYS A 1 74 ? -17.076 -4.145 14.744 1.00 95.25 74 LYS A C 1
ATOM 584 O O . LYS A 1 74 ? -17.824 -3.183 14.882 1.00 95.25 74 LYS A O 1
ATOM 589 N N . LEU A 1 75 ? -15.778 -4.025 14.464 1.00 94.38 75 LEU A N 1
ATOM 590 C CA . LEU A 1 75 ? -15.130 -2.729 14.280 1.00 94.38 75 LEU A CA 1
ATOM 591 C C . LEU A 1 75 ? -15.766 -1.942 13.129 1.00 94.38 75 LEU A C 1
ATOM 593 O O . LEU A 1 75 ? -16.168 -0.801 13.327 1.00 94.38 75 LEU A O 1
ATOM 597 N N . LEU A 1 76 ? -15.941 -2.565 11.962 1.00 93.50 76 LEU A N 1
ATOM 598 C CA . LEU A 1 76 ? -16.581 -1.933 10.808 1.00 93.50 76 LEU A CA 1
ATOM 599 C C . LEU A 1 76 ? -18.030 -1.517 11.102 1.00 93.50 76 LEU A C 1
ATOM 601 O O . LEU A 1 76 ? -18.456 -0.453 10.665 1.00 93.50 76 LEU A O 1
ATOM 605 N N . SER A 1 77 ? -18.776 -2.303 11.882 1.00 95.75 77 SER A N 1
ATOM 606 C CA . SER A 1 77 ? -20.153 -1.964 12.280 1.00 95.75 77 SER A CA 1
ATOM 607 C C . SER A 1 77 ? -20.207 -0.750 13.216 1.00 95.75 77 SER A C 1
ATOM 609 O O . SER A 1 77 ? -21.080 0.112 13.070 1.00 95.75 77 SER A O 1
ATOM 611 N N . ILE A 1 78 ? -19.244 -0.641 14.139 1.00 96.38 78 ILE A N 1
ATOM 612 C CA . ILE A 1 78 ? -19.069 0.529 15.013 1.00 96.38 78 ILE A CA 1
ATOM 613 C C . ILE A 1 78 ? -18.702 1.756 14.176 1.00 96.38 78 ILE A C 1
ATOM 615 O O . ILE A 1 78 ? -19.348 2.794 14.302 1.00 96.38 78 ILE A O 1
ATOM 619 N N . MET A 1 79 ? -17.717 1.631 13.285 1.00 94.25 79 MET A N 1
ATOM 620 C CA . MET A 1 79 ? -17.278 2.723 12.413 1.00 94.25 79 MET A CA 1
ATOM 621 C C . MET A 1 79 ? -18.406 3.211 11.500 1.00 94.25 79 MET A C 1
ATOM 623 O O . MET A 1 79 ? -18.649 4.412 11.422 1.00 94.25 79 MET A O 1
ATOM 627 N N . LYS A 1 80 ? -19.167 2.290 10.896 1.00 94.56 80 LYS A N 1
ATOM 628 C CA . LYS A 1 80 ? -20.339 2.616 10.074 1.00 94.56 80 LYS A CA 1
ATOM 629 C C . LYS A 1 80 ? -21.391 3.398 10.862 1.00 94.56 80 LYS A C 1
ATOM 631 O O . LYS A 1 80 ? -21.924 4.378 10.358 1.00 94.56 80 LYS A O 1
ATOM 636 N N . SER A 1 81 ? -21.662 3.002 12.107 1.00 96.12 81 SER A N 1
ATOM 637 C CA . SER A 1 81 ? -22.606 3.711 12.990 1.00 96.12 81 SER A CA 1
ATOM 638 C C . SER A 1 81 ? -22.160 5.131 13.353 1.00 96.12 81 SER A C 1
ATOM 640 O O . SER A 1 81 ? -22.984 5.945 13.763 1.00 96.12 81 SER A O 1
ATOM 642 N N . LEU A 1 82 ? -20.864 5.421 13.229 1.00 95.50 82 LEU A N 1
ATOM 643 C CA . LEU A 1 82 ? -20.255 6.718 13.522 1.00 95.50 82 LEU A CA 1
ATOM 644 C C . LEU A 1 82 ? -19.942 7.539 12.263 1.00 95.50 82 LEU A C 1
ATOM 646 O O . LEU A 1 82 ? -19.323 8.597 12.385 1.00 95.50 82 LEU A O 1
ATOM 650 N N . ASP A 1 83 ? -20.350 7.062 11.083 1.00 92.06 83 ASP A N 1
ATOM 651 C CA . ASP A 1 83 ? -20.002 7.650 9.785 1.00 92.06 83 ASP A CA 1
ATOM 652 C C . ASP A 1 83 ? -18.478 7.817 9.613 1.00 92.06 83 ASP A C 1
ATOM 654 O O . ASP A 1 83 ? -17.947 8.884 9.303 1.00 92.06 83 ASP A O 1
ATOM 658 N N . MET A 1 84 ? -17.747 6.744 9.924 1.00 90.06 84 MET A N 1
ATOM 659 C CA . MET A 1 84 ? -16.298 6.644 9.771 1.00 90.06 84 MET A CA 1
ATOM 660 C C . MET A 1 84 ? -15.945 5.542 8.774 1.00 90.06 84 MET A C 1
ATOM 662 O O . MET A 1 84 ? -16.563 4.476 8.759 1.00 90.06 84 MET A O 1
ATOM 666 N N . THR A 1 85 ? -14.892 5.764 7.990 1.00 81.94 85 THR A N 1
ATOM 667 C CA . THR A 1 85 ? -14.347 4.779 7.050 1.00 81.94 85 THR A CA 1
ATOM 668 C C . THR A 1 85 ? -12.969 4.300 7.494 1.00 81.94 85 THR A C 1
ATOM 670 O O . THR A 1 85 ? -12.202 5.035 8.118 1.00 81.94 85 THR A O 1
ATOM 673 N N . PHE A 1 86 ? -12.667 3.037 7.195 1.00 76.00 86 PHE A N 1
ATOM 674 C CA . PHE A 1 86 ? -11.327 2.478 7.321 1.00 76.00 86 PHE A CA 1
ATOM 675 C C . PHE A 1 86 ? -10.704 2.450 5.927 1.00 76.00 86 PHE A C 1
ATOM 677 O O . PHE A 1 86 ? -11.291 1.872 5.014 1.00 76.00 86 PHE A O 1
ATOM 684 N N . ASP A 1 87 ? -9.547 3.088 5.761 1.00 71.94 87 ASP A N 1
ATOM 685 C CA . ASP A 1 87 ? -8.847 3.152 4.479 1.00 71.94 87 ASP A CA 1
ATOM 686 C C . ASP A 1 87 ? -7.459 2.521 4.604 1.00 71.94 87 ASP A C 1
ATOM 688 O O . ASP A 1 87 ? -6.671 2.862 5.492 1.00 71.94 87 ASP A O 1
ATOM 692 N N . PHE A 1 88 ? -7.157 1.599 3.695 1.00 72.50 88 PHE A N 1
ATOM 693 C CA . PHE A 1 88 ? -5.840 0.992 3.587 1.00 72.50 88 PHE A CA 1
ATOM 694 C C . PHE A 1 88 ? -4.955 1.900 2.739 1.00 72.50 88 PHE A C 1
ATOM 696 O O . PHE A 1 88 ? -4.843 1.748 1.523 1.00 72.50 88 PHE A O 1
ATOM 703 N N . LYS A 1 89 ? -4.286 2.851 3.392 1.00 68.25 89 LYS A N 1
ATOM 704 C CA . LYS A 1 89 ? -3.359 3.740 2.692 1.00 68.25 89 LYS A CA 1
ATOM 705 C C . LYS A 1 89 ? -2.061 3.020 2.349 1.00 68.25 89 LYS A C 1
ATOM 707 O O . LYS A 1 89 ? -1.367 2.487 3.215 1.00 68.25 89 LYS A O 1
ATOM 712 N N . HIS A 1 90 ? -1.689 3.063 1.073 1.00 65.06 90 HIS A N 1
ATOM 713 C CA . HIS A 1 90 ? -0.343 2.702 0.648 1.00 65.06 90 HIS A CA 1
ATOM 714 C C . HIS A 1 90 ? 0.596 3.875 0.963 1.00 65.06 90 HIS A C 1
ATOM 716 O O . HIS A 1 90 ? 0.583 4.895 0.281 1.00 65.06 90 HIS A O 1
ATOM 722 N N . ASN A 1 91 ? 1.425 3.743 2.001 1.00 63.34 91 ASN A N 1
ATOM 723 C CA . ASN A 1 91 ? 2.303 4.818 2.501 1.00 63.34 91 ASN A CA 1
ATOM 724 C C . ASN A 1 91 ? 3.493 5.169 1.580 1.00 63.34 91 ASN A C 1
ATOM 726 O O . ASN A 1 91 ? 4.475 5.756 2.024 1.00 63.34 91 ASN A O 1
ATOM 730 N N . SER A 1 92 ? 3.467 4.769 0.310 1.00 74.88 92 SER A N 1
ATOM 731 C CA . SER A 1 92 ? 4.624 4.871 -0.580 1.00 74.88 92 SER A CA 1
ATOM 732 C C . SER A 1 92 ? 4.394 5.934 -1.648 1.00 74.88 92 SER A C 1
ATOM 734 O O . SER A 1 92 ? 3.702 5.693 -2.633 1.00 74.88 92 SER A O 1
ATOM 736 N N . GLU A 1 93 ? 4.999 7.111 -1.475 1.00 89.12 93 GLU A N 1
ATOM 737 C CA . GLU A 1 93 ? 5.051 8.116 -2.541 1.00 89.12 93 GLU A CA 1
ATOM 738 C C . GLU A 1 93 ? 5.813 7.549 -3.754 1.00 89.12 93 GLU A C 1
ATOM 740 O O . GLU A 1 93 ? 6.986 7.181 -3.610 1.00 89.12 93 GLU A O 1
ATOM 745 N N . PRO A 1 94 ? 5.214 7.517 -4.960 1.00 91.56 94 PRO A N 1
ATOM 746 C CA . PRO A 1 94 ? 5.816 6.855 -6.117 1.00 91.56 94 PRO A CA 1
ATOM 747 C C . PRO A 1 94 ? 7.229 7.341 -6.463 1.00 91.56 94 PRO A C 1
ATOM 749 O O . PRO A 1 94 ? 8.102 6.548 -6.811 1.00 91.56 94 PRO A O 1
ATOM 752 N N . HIS A 1 95 ? 7.488 8.644 -6.326 1.00 93.25 95 HIS A N 1
ATOM 753 C CA . HIS A 1 95 ? 8.815 9.211 -6.569 1.00 93.25 95 HIS A CA 1
ATOM 754 C C . HIS A 1 95 ? 9.861 8.713 -5.565 1.00 93.25 95 HIS A C 1
ATOM 756 O O . HIS A 1 9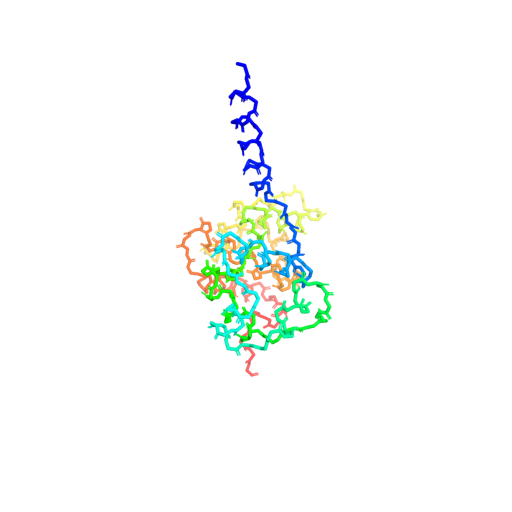5 ? 10.961 8.344 -5.975 1.00 93.25 95 HIS A O 1
ATOM 762 N N . LYS A 1 96 ? 9.516 8.649 -4.271 1.00 93.75 96 LYS A N 1
ATOM 763 C CA . LYS A 1 96 ? 10.418 8.154 -3.220 1.00 93.75 96 LYS A CA 1
ATOM 764 C C . LYS A 1 96 ? 10.757 6.681 -3.429 1.00 93.75 96 LYS A C 1
ATOM 766 O O . LYS A 1 96 ? 11.918 6.313 -3.286 1.00 93.75 96 LYS A O 1
ATOM 771 N N . VAL A 1 97 ? 9.785 5.870 -3.852 1.00 94.75 97 VAL A N 1
ATOM 772 C CA . VAL A 1 97 ? 10.011 4.455 -4.190 1.00 94.75 97 VAL A CA 1
ATOM 773 C C . VAL A 1 97 ? 11.044 4.307 -5.305 1.00 94.75 97 VAL A C 1
ATOM 775 O O . VAL A 1 97 ? 11.957 3.493 -5.190 1.00 94.75 97 VAL A O 1
ATOM 778 N N . LEU A 1 98 ? 10.939 5.096 -6.381 1.00 95.75 98 LEU A N 1
ATOM 779 C CA . LEU A 1 98 ? 11.914 5.009 -7.472 1.00 95.75 98 LEU A CA 1
ATOM 780 C C . LEU A 1 98 ? 13.307 5.468 -7.044 1.00 95.75 98 LEU A C 1
ATOM 782 O O . LEU A 1 98 ? 14.275 4.829 -7.434 1.00 95.75 98 LEU A O 1
ATOM 786 N N . ILE A 1 99 ? 13.410 6.522 -6.227 1.00 94.88 99 ILE A N 1
ATOM 787 C CA . ILE A 1 99 ? 14.692 6.985 -5.673 1.00 94.88 99 ILE A CA 1
ATOM 788 C C . ILE A 1 99 ? 15.336 5.885 -4.825 1.00 94.88 99 ILE A C 1
ATOM 790 O O . ILE A 1 99 ? 16.505 5.567 -5.028 1.00 94.88 99 ILE A O 1
ATOM 794 N N . GLN A 1 100 ? 14.569 5.272 -3.919 1.00 94.00 100 GLN A N 1
ATOM 795 C CA . GLN A 1 100 ? 15.038 4.153 -3.100 1.00 94.00 100 GLN A CA 1
ATOM 796 C C . GLN A 1 100 ? 15.545 3.005 -3.976 1.00 94.00 100 GLN A C 1
ATOM 798 O O . GLN A 1 100 ? 16.661 2.537 -3.777 1.00 94.00 100 GLN A O 1
ATOM 803 N N . MET A 1 101 ? 14.770 2.620 -4.995 1.00 95.25 101 MET A N 1
ATOM 804 C CA . MET A 1 101 ? 15.143 1.542 -5.909 1.00 95.25 101 MET A CA 1
ATOM 805 C C . MET A 1 101 ? 16.452 1.841 -6.641 1.00 95.25 101 MET A C 1
ATOM 807 O O . MET A 1 101 ? 17.355 1.009 -6.679 1.00 95.25 101 MET A O 1
ATOM 811 N N . THR A 1 102 ? 16.584 3.041 -7.207 1.00 94.56 102 THR A N 1
ATOM 812 C CA . THR A 1 102 ? 17.794 3.405 -7.946 1.00 94.56 102 THR A CA 1
ATOM 813 C C . THR A 1 102 ? 19.009 3.565 -7.047 1.00 94.56 102 THR A C 1
ATOM 815 O O . THR A 1 102 ? 20.104 3.216 -7.468 1.00 94.56 102 THR A O 1
ATOM 818 N N . ASN A 1 103 ? 18.840 4.026 -5.806 1.00 93.19 103 ASN A N 1
ATOM 819 C CA . ASN A 1 103 ? 19.942 4.100 -4.848 1.00 93.19 103 ASN A CA 1
ATOM 820 C C . ASN A 1 103 ? 20.454 2.702 -4.492 1.00 93.19 103 ASN A C 1
ATOM 822 O O . ASN A 1 103 ? 21.659 2.482 -4.512 1.00 93.19 103 ASN A O 1
ATOM 826 N N . SER A 1 104 ? 19.552 1.745 -4.252 1.00 90.75 104 SER A N 1
ATOM 827 C CA . SER A 1 104 ? 19.929 0.349 -4.009 1.00 90.75 104 SER A CA 1
ATOM 828 C C . SER A 1 104 ? 20.568 -0.321 -5.228 1.00 90.75 104 SER A C 1
ATOM 830 O O . SER A 1 104 ? 21.417 -1.183 -5.064 1.00 90.75 104 SER A O 1
ATOM 832 N N . ALA A 1 105 ? 20.206 0.092 -6.444 1.00 90.56 105 ALA A N 1
ATOM 833 C CA . ALA A 1 105 ? 20.820 -0.389 -7.682 1.00 90.56 105 ALA A CA 1
ATOM 834 C C . ALA A 1 105 ? 22.197 0.245 -7.985 1.00 90.56 105 ALA A C 1
ATOM 836 O O . ALA A 1 105 ? 22.977 -0.291 -8.773 1.00 90.56 105 ALA A O 1
ATOM 837 N N . ASN A 1 106 ? 22.511 1.397 -7.386 1.00 90.94 106 ASN A N 1
ATOM 838 C CA . ASN A 1 106 ? 23.732 2.168 -7.638 1.00 90.94 106 ASN A CA 1
ATOM 839 C C . ASN A 1 106 ? 24.823 1.853 -6.599 1.00 90.94 106 ASN A C 1
ATOM 841 O O . ASN A 1 106 ? 25.303 2.745 -5.907 1.00 90.94 106 ASN A O 1
ATOM 845 N N . VAL A 1 107 ? 25.222 0.584 -6.487 1.00 77.38 107 VAL A N 1
ATOM 846 C CA . VAL A 1 107 ? 26.191 0.141 -5.464 1.00 77.38 107 VAL A CA 1
ATOM 847 C C . VAL A 1 107 ? 27.656 0.423 -5.817 1.00 77.38 107 VAL A C 1
ATOM 849 O O . VAL A 1 107 ? 28.448 0.699 -4.920 1.00 77.38 107 VAL A O 1
ATOM 852 N N . SER A 1 108 ? 28.061 0.344 -7.095 1.00 72.81 108 SER A N 1
ATOM 853 C CA . SER A 1 108 ? 29.481 0.517 -7.495 1.00 72.81 108 SER A CA 1
ATOM 854 C C . SER A 1 108 ? 29.718 0.923 -8.958 1.00 72.81 108 SER A C 1
ATOM 856 O O . SER A 1 108 ? 30.860 0.983 -9.414 1.00 72.81 108 SER A O 1
ATOM 858 N N . TYR A 1 109 ? 28.666 1.191 -9.731 1.00 76.00 109 TYR A N 1
ATOM 859 C CA . TYR A 1 109 ? 28.811 1.528 -11.147 1.00 76.00 109 TYR A CA 1
ATOM 860 C C . TYR A 1 109 ? 29.177 3.004 -11.331 1.00 76.00 109 TYR A C 1
ATOM 862 O O . TYR A 1 109 ? 28.602 3.875 -10.681 1.00 76.00 109 TYR A O 1
ATOM 870 N N . LYS A 1 110 ? 30.106 3.289 -12.258 1.00 74.94 110 LYS A N 1
ATOM 871 C CA . LYS A 1 110 ? 30.528 4.665 -12.595 1.00 74.94 110 LYS A CA 1
ATOM 872 C C . LYS A 1 110 ? 29.362 5.528 -13.077 1.00 74.94 110 LYS A C 1
ATOM 874 O O . LYS A 1 110 ? 29.337 6.731 -12.840 1.00 74.94 110 LYS A O 1
ATOM 879 N N . ASP A 1 111 ? 28.409 4.905 -13.759 1.00 83.81 111 ASP A N 1
ATOM 880 C CA . ASP A 1 111 ? 27.227 5.566 -14.275 1.00 83.81 111 ASP A CA 1
ATOM 881 C C . ASP A 1 111 ? 26.029 5.341 -13.351 1.00 83.81 111 ASP A C 1
ATOM 883 O O . ASP A 1 111 ? 25.605 4.211 -13.098 1.00 83.81 111 ASP A O 1
ATOM 887 N N . LEU A 1 112 ? 25.456 6.446 -12.875 1.00 88.81 112 LEU A N 1
ATOM 888 C CA . LEU A 1 112 ? 24.311 6.418 -11.974 1.00 88.81 112 LEU A CA 1
ATOM 889 C C . LEU A 1 112 ? 23.012 6.229 -12.756 1.00 88.81 112 LEU A C 1
ATOM 891 O O . LEU A 1 112 ? 22.638 7.046 -13.605 1.00 88.81 112 LEU A O 1
ATOM 895 N N . LEU A 1 113 ? 22.294 5.156 -12.434 1.00 92.56 113 LEU A N 1
ATOM 896 C CA . LEU A 1 113 ? 20.947 4.929 -12.926 1.00 92.56 113 LEU A CA 1
ATOM 897 C C . LEU A 1 113 ? 19.991 5.902 -12.233 1.00 92.56 113 LEU A C 1
ATOM 899 O O . LEU A 1 113 ? 19.863 5.890 -11.010 1.00 92.56 113 LEU A O 1
ATOM 903 N N . THR A 1 114 ? 19.312 6.747 -13.008 1.00 94.88 114 THR A N 1
ATOM 904 C CA . THR A 1 114 ? 18.357 7.724 -12.464 1.00 94.88 114 THR A CA 1
ATOM 905 C C . THR A 1 114 ? 16.932 7.162 -12.424 1.00 94.88 114 THR A C 1
ATOM 907 O O . THR A 1 114 ? 16.573 6.345 -13.283 1.00 94.88 114 THR A O 1
ATOM 910 N N . PRO A 1 115 ? 16.061 7.646 -11.512 1.00 96.06 115 PRO A N 1
ATOM 911 C CA . PRO A 1 115 ? 14.651 7.246 -11.456 1.00 96.06 115 PRO A CA 1
ATOM 912 C C . PRO A 1 115 ? 13.921 7.389 -12.795 1.00 96.06 115 PRO A C 1
ATOM 914 O O . PRO A 1 115 ? 13.075 6.569 -13.148 1.00 96.06 115 PRO A O 1
ATOM 917 N N . THR A 1 116 ? 14.255 8.424 -13.569 1.00 95.56 116 THR A N 1
ATOM 918 C CA . THR A 1 116 ? 13.647 8.679 -14.879 1.00 95.56 116 THR A CA 1
ATOM 919 C C . THR A 1 116 ? 14.063 7.639 -15.911 1.00 95.56 116 THR A C 1
ATOM 921 O O . THR A 1 116 ? 13.198 7.136 -16.632 1.00 95.56 116 THR A O 1
ATOM 924 N N . VAL A 1 117 ? 15.355 7.301 -15.976 1.00 95.31 117 VAL A N 1
ATOM 925 C CA . VAL A 1 117 ? 15.870 6.284 -16.904 1.00 95.31 117 VAL A CA 1
ATOM 926 C C . VAL A 1 117 ? 15.305 4.912 -16.544 1.00 95.31 117 VAL A C 1
ATOM 928 O O . VAL A 1 117 ? 14.739 4.256 -17.415 1.00 95.31 117 VAL A O 1
ATOM 931 N N . PHE A 1 118 ? 15.356 4.533 -15.264 1.00 96.25 118 PHE A N 1
ATOM 932 C CA . PHE A 1 118 ? 14.801 3.275 -14.757 1.00 96.25 118 PHE A CA 1
ATOM 933 C C . PHE A 1 118 ? 13.304 3.135 -15.080 1.00 96.25 118 PHE A C 1
ATOM 935 O O . PHE A 1 118 ? 12.869 2.163 -15.694 1.00 96.25 118 PHE A O 1
ATOM 942 N N . LYS A 1 119 ? 12.507 4.161 -14.755 1.00 97.12 119 LYS A N 1
ATOM 943 C CA . LYS A 1 119 ? 11.073 4.209 -15.076 1.00 97.12 119 LYS A CA 1
ATOM 944 C C . LYS A 1 119 ? 10.822 4.031 -16.572 1.00 97.12 119 LYS A C 1
ATOM 946 O O . LYS A 1 119 ? 9.949 3.265 -16.963 1.00 97.12 119 LYS A O 1
ATOM 951 N N . ASN A 1 120 ? 11.552 4.758 -17.417 1.00 96.50 120 ASN A N 1
ATOM 952 C CA . ASN A 1 120 ? 11.358 4.689 -18.863 1.00 96.50 120 ASN A CA 1
ATOM 953 C C . ASN A 1 120 ? 11.766 3.322 -19.434 1.00 96.50 120 ASN A C 1
ATOM 955 O O . ASN A 1 120 ? 11.113 2.866 -20.369 1.00 96.50 120 ASN A O 1
ATOM 959 N N . ALA A 1 121 ? 12.783 2.666 -18.868 1.00 95.75 121 ALA A N 1
ATOM 960 C CA . ALA A 1 121 ? 13.174 1.307 -19.238 1.00 95.75 121 ALA A CA 1
ATOM 961 C C . ALA A 1 121 ? 12.026 0.311 -19.006 1.00 95.75 121 ALA A C 1
ATOM 963 O O . ALA A 1 121 ? 11.646 -0.419 -19.921 1.00 95.75 121 ALA A O 1
ATOM 964 N N . LEU A 1 122 ? 11.394 0.360 -17.827 1.00 96.75 122 LEU A N 1
ATOM 965 C CA . LEU A 1 122 ? 10.245 -0.495 -17.502 1.00 96.75 122 LEU A CA 1
ATOM 966 C C . LEU A 1 122 ? 9.011 -0.191 -18.363 1.00 96.75 122 LEU A C 1
ATOM 968 O O . LEU A 1 122 ? 8.312 -1.101 -18.800 1.00 96.75 122 LEU A O 1
ATOM 972 N N . VAL A 1 123 ? 8.744 1.082 -18.659 1.00 97.06 123 VAL A N 1
ATOM 973 C CA . VAL A 1 123 ? 7.616 1.470 -19.527 1.00 97.06 123 VAL A CA 1
ATOM 974 C C . VAL A 1 123 ? 7.812 0.976 -20.957 1.00 97.06 123 VAL A C 1
ATOM 976 O O . VAL A 1 123 ? 6.857 0.525 -21.580 1.00 97.06 123 VAL A O 1
ATOM 979 N N . LYS A 1 124 ? 9.039 1.056 -21.478 1.00 95.81 124 LYS A N 1
ATOM 980 C CA . LYS A 1 124 ? 9.364 0.663 -22.854 1.00 95.81 124 LYS A CA 1
ATOM 981 C C . LYS A 1 124 ? 9.674 -0.827 -23.010 1.00 95.81 124 LYS A C 1
ATOM 983 O O . LYS A 1 124 ? 9.931 -1.245 -24.131 1.00 95.81 124 LYS A O 1
ATOM 988 N N . ALA A 1 125 ? 9.678 -1.595 -21.916 1.00 94.56 125 ALA A N 1
ATOM 989 C CA . ALA A 1 125 ? 10.170 -2.972 -21.891 1.00 94.56 125 ALA A CA 1
ATOM 990 C C . ALA A 1 125 ? 11.573 -3.105 -22.520 1.00 94.56 125 ALA A C 1
ATOM 992 O O . ALA A 1 125 ? 11.839 -4.051 -23.247 1.00 94.56 125 ALA A O 1
ATOM 993 N N . ALA A 1 126 ? 12.452 -2.125 -22.287 1.00 93.25 126 ALA A N 1
ATOM 994 C CA . ALA A 1 126 ? 13.752 -2.051 -22.944 1.00 93.25 126 ALA A CA 1
ATOM 995 C C . ALA A 1 126 ? 14.854 -1.724 -21.939 1.00 93.25 126 ALA A C 1
ATOM 997 O O . ALA A 1 126 ? 14.782 -0.711 -21.239 1.00 93.25 126 ALA A O 1
ATOM 998 N N . MET A 1 127 ? 15.897 -2.555 -21.899 1.00 88.81 127 MET A N 1
ATOM 999 C CA . MET A 1 127 ? 17.037 -2.352 -21.011 1.00 88.81 127 MET A CA 1
ATOM 1000 C C . MET A 1 127 ? 18.102 -1.460 -21.672 1.00 88.81 127 MET A C 1
ATOM 1002 O O . MET A 1 127 ? 18.653 -1.818 -22.716 1.00 88.81 127 MET A O 1
ATOM 1006 N N . PRO A 1 128 ? 18.444 -0.296 -21.092 1.00 90.25 128 PRO A N 1
ATOM 1007 C CA . PRO A 1 128 ? 19.509 0.534 -21.636 1.00 90.25 128 PRO A CA 1
ATOM 1008 C C . PRO A 1 128 ? 20.870 -0.135 -21.409 1.00 90.25 128 PRO A C 1
ATOM 1010 O O . PRO A 1 128 ? 21.261 -0.355 -20.263 1.00 90.25 128 PRO A O 1
ATOM 1013 N N . LYS A 1 129 ? 21.625 -0.388 -22.490 1.00 88.69 129 LYS A N 1
ATOM 1014 C CA . LYS A 1 129 ? 22.925 -1.093 -22.450 1.00 88.69 129 LYS A CA 1
ATOM 1015 C C . LYS A 1 129 ? 23.899 -0.538 -21.406 1.00 88.69 129 LYS A C 1
ATOM 1017 O O . LYS A 1 129 ? 24.591 -1.292 -20.735 1.00 88.69 129 LYS A O 1
ATOM 1022 N N . LYS A 1 130 ? 23.904 0.786 -21.246 1.00 90.38 130 LYS A N 1
ATOM 1023 C CA . LYS A 1 130 ? 24.762 1.513 -20.305 1.00 90.38 130 LYS A CA 1
ATOM 1024 C C . LYS A 1 130 ? 24.511 1.156 -18.830 1.00 90.38 130 LYS A C 1
ATOM 1026 O O . LYS A 1 130 ? 25.424 1.267 -18.028 1.00 90.38 130 LYS A O 1
ATOM 1031 N N . TYR A 1 131 ? 23.296 0.731 -18.480 1.00 90.62 131 TYR A N 1
ATOM 1032 C CA . TYR A 1 131 ? 22.866 0.522 -17.093 1.00 90.62 131 TYR A CA 1
ATOM 1033 C C . TYR A 1 131 ? 22.461 -0.926 -16.799 1.00 90.62 131 TYR A C 1
ATOM 1035 O O . TYR A 1 131 ? 21.750 -1.160 -15.825 1.00 90.62 131 TYR A O 1
ATOM 1043 N N . ILE A 1 132 ? 22.869 -1.894 -17.633 1.00 88.69 132 ILE A N 1
ATOM 1044 C CA . ILE A 1 132 ? 22.504 -3.311 -17.450 1.00 88.69 132 ILE A CA 1
ATOM 1045 C C . ILE A 1 132 ? 22.873 -3.772 -16.037 1.00 88.69 132 ILE A C 1
ATOM 1047 O O . ILE A 1 132 ? 22.004 -4.249 -15.316 1.00 88.69 132 ILE A O 1
ATOM 1051 N N . GLY A 1 133 ? 24.117 -3.534 -15.606 1.00 88.19 133 GLY A N 1
ATOM 1052 C CA . GLY A 1 133 ? 24.587 -3.941 -14.279 1.00 88.19 133 GLY A CA 1
ATOM 1053 C C . GLY A 1 133 ? 23.771 -3.339 -13.130 1.00 88.19 133 GLY A C 1
ATOM 1054 O O . GLY A 1 133 ? 23.387 -4.056 -12.211 1.00 88.19 133 GLY A O 1
ATOM 1055 N N . ASN A 1 134 ? 23.431 -2.045 -13.197 1.00 90.88 134 ASN A N 1
ATOM 1056 C CA . ASN A 1 134 ? 22.565 -1.410 -12.199 1.00 90.88 134 ASN A CA 1
ATOM 1057 C C . ASN A 1 134 ? 21.155 -2.031 -12.213 1.00 90.88 134 ASN A C 1
ATOM 1059 O O . ASN A 1 134 ? 20.567 -2.297 -11.170 1.00 90.88 134 ASN A O 1
ATOM 1063 N N . MET A 1 135 ? 20.592 -2.257 -13.405 1.00 91.62 135 MET A N 1
ATOM 1064 C CA . MET A 1 135 ? 19.238 -2.793 -13.568 1.00 91.62 135 MET A CA 1
ATOM 1065 C C . MET A 1 135 ? 19.131 -4.248 -13.096 1.00 91.62 135 MET A C 1
ATOM 1067 O O . MET A 1 135 ? 18.064 -4.627 -12.619 1.00 91.62 135 MET A O 1
ATOM 1071 N N . MET A 1 136 ? 20.201 -5.047 -13.180 1.00 91.81 136 MET A N 1
ATOM 1072 C CA . MET A 1 136 ? 20.200 -6.443 -12.720 1.00 91.81 136 MET A CA 1
ATOM 1073 C C . MET A 1 136 ? 19.846 -6.568 -11.238 1.00 91.81 136 MET A C 1
ATOM 1075 O O . MET A 1 136 ? 19.069 -7.450 -10.890 1.00 91.81 136 MET A O 1
ATOM 1079 N N . TYR A 1 137 ? 20.270 -5.625 -10.388 1.00 92.81 137 TYR A N 1
ATOM 1080 C CA . TYR A 1 137 ? 19.869 -5.608 -8.977 1.00 92.81 137 TYR A CA 1
ATOM 1081 C C . TYR A 1 137 ? 18.340 -5.661 -8.805 1.00 92.81 137 TYR A C 1
ATOM 1083 O O . TYR A 1 137 ? 17.826 -6.418 -7.984 1.00 92.81 137 TYR A O 1
ATOM 1091 N N . PHE A 1 138 ? 17.583 -4.903 -9.611 1.00 94.25 138 PHE A N 1
ATOM 1092 C CA . PHE A 1 138 ? 16.116 -4.916 -9.557 1.00 94.25 138 PHE A CA 1
ATOM 1093 C C . PHE A 1 138 ? 15.527 -6.290 -9.894 1.00 94.25 138 PHE A C 1
ATOM 1095 O O . PHE A 1 138 ? 14.564 -6.722 -9.258 1.00 94.25 138 PHE A O 1
ATOM 1102 N N . PHE A 1 139 ? 16.086 -6.962 -10.898 1.00 94.56 139 PHE A N 1
ATOM 1103 C CA . PHE A 1 139 ? 15.550 -8.225 -11.391 1.00 94.56 139 PHE A CA 1
ATOM 1104 C C . PHE A 1 139 ? 15.991 -9.419 -10.553 1.00 94.56 139 PHE A C 1
ATOM 1106 O O . PHE A 1 139 ? 15.174 -10.310 -10.338 1.00 94.56 139 PHE A O 1
ATOM 1113 N N . ASP A 1 140 ? 17.214 -9.407 -10.028 1.00 93.44 140 ASP A N 1
ATOM 1114 C CA . ASP A 1 140 ? 17.852 -10.592 -9.451 1.00 93.44 140 ASP A CA 1
ATOM 1115 C C . ASP A 1 140 ? 17.912 -10.554 -7.917 1.00 93.44 140 ASP A C 1
ATOM 1117 O O . ASP A 1 140 ? 17.796 -11.597 -7.276 1.00 93.44 140 ASP A O 1
ATOM 1121 N N . GLU A 1 141 ? 17.989 -9.365 -7.311 1.00 91.38 141 GLU A N 1
ATOM 1122 C CA . GLU A 1 141 ? 18.332 -9.230 -5.887 1.00 91.38 141 GLU A CA 1
ATOM 1123 C C . GLU A 1 141 ? 17.296 -8.455 -5.061 1.00 91.38 141 GLU A C 1
ATOM 1125 O O . GLU A 1 141 ? 17.097 -8.744 -3.880 1.00 91.38 141 GLU A O 1
ATOM 1130 N N . ALA A 1 142 ? 16.598 -7.484 -5.657 1.00 93.19 142 ALA A N 1
ATOM 1131 C CA . ALA A 1 142 ? 15.700 -6.597 -4.922 1.00 93.19 142 ALA A CA 1
ATOM 1132 C C . ALA A 1 142 ? 14.596 -7.377 -4.182 1.00 93.19 142 ALA A C 1
ATOM 1134 O O . ALA A 1 142 ? 13.990 -8.278 -4.764 1.00 93.19 142 ALA A O 1
ATOM 1135 N N . PRO A 1 143 ? 14.244 -7.051 -2.927 1.00 93.06 143 PRO A N 1
ATOM 1136 C CA . PRO A 1 143 ? 13.151 -7.733 -2.233 1.00 93.06 143 PRO A CA 1
ATOM 1137 C C . PRO A 1 143 ? 11.845 -7.692 -3.042 1.00 93.06 143 PRO A C 1
ATOM 1139 O O . PRO A 1 143 ? 11.512 -6.656 -3.617 1.00 93.06 143 PRO A O 1
ATOM 1142 N N . GLU A 1 144 ? 11.069 -8.781 -3.064 1.00 92.06 144 GLU A N 1
ATOM 1143 C CA . GLU A 1 144 ? 9.830 -8.856 -3.864 1.00 92.06 144 GLU A CA 1
ATOM 1144 C C . GLU A 1 144 ? 8.834 -7.740 -3.500 1.00 92.06 144 GLU A C 1
ATOM 1146 O O . GLU A 1 144 ? 8.180 -7.151 -4.362 1.00 92.06 144 GLU A O 1
ATOM 1151 N N . SER A 1 145 ? 8.781 -7.369 -2.218 1.00 91.25 145 SER A N 1
ATOM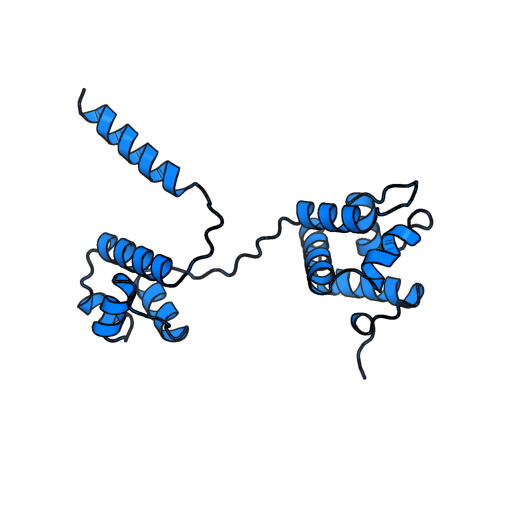 1152 C CA . SER A 1 145 ? 7.989 -6.232 -1.746 1.00 91.25 145 SER A CA 1
ATOM 1153 C C . SER A 1 145 ? 8.424 -4.905 -2.380 1.00 91.25 145 SER A C 1
ATOM 1155 O O . SER A 1 145 ? 7.571 -4.080 -2.703 1.00 91.25 145 SER A O 1
ATOM 1157 N N . MET A 1 146 ? 9.727 -4.701 -2.604 1.00 94.06 146 MET A N 1
ATOM 1158 C CA . MET A 1 146 ? 10.262 -3.529 -3.295 1.00 94.06 146 MET A CA 1
ATOM 1159 C C . MET A 1 146 ? 9.933 -3.576 -4.787 1.00 94.06 146 MET A C 1
ATOM 1161 O O . MET A 1 146 ? 9.466 -2.581 -5.330 1.00 94.06 146 MET A O 1
ATOM 1165 N N . VAL A 1 147 ? 10.068 -4.741 -5.428 1.00 95.06 147 VAL A N 1
ATOM 1166 C CA . VAL A 1 147 ? 9.702 -4.931 -6.841 1.00 95.06 147 VAL A CA 1
ATOM 1167 C C . VAL A 1 147 ? 8.237 -4.566 -7.085 1.00 95.06 147 VAL A C 1
ATOM 1169 O O . VAL A 1 147 ? 7.933 -3.744 -7.953 1.00 95.06 147 VAL A O 1
ATOM 1172 N N . ASN A 1 148 ? 7.325 -5.102 -6.271 1.00 93.69 148 ASN A N 1
ATOM 1173 C CA . ASN A 1 148 ? 5.893 -4.821 -6.376 1.00 93.69 148 ASN A CA 1
ATOM 1174 C C . ASN A 1 148 ? 5.579 -3.335 -6.130 1.00 93.69 148 ASN A C 1
ATOM 1176 O O . ASN A 1 148 ? 4.823 -2.734 -6.897 1.00 93.69 148 ASN A O 1
ATOM 1180 N N . LYS A 1 149 ? 6.205 -2.710 -5.121 1.00 93.88 149 LYS A N 1
ATOM 1181 C CA . LYS A 1 149 ? 6.077 -1.262 -4.870 1.00 93.88 149 LYS A CA 1
ATOM 1182 C C . LYS A 1 149 ? 6.568 -0.433 -6.050 1.00 93.88 149 LYS A C 1
ATOM 1184 O O . LYS A 1 149 ? 5.917 0.533 -6.433 1.00 93.88 149 LYS A O 1
ATOM 1189 N N . THR A 1 150 ? 7.698 -0.801 -6.643 1.00 96.12 150 THR A N 1
ATOM 1190 C CA . THR A 1 150 ? 8.273 -0.111 -7.797 1.00 96.12 150 THR A CA 1
ATOM 1191 C C . THR A 1 150 ? 7.381 -0.231 -9.029 1.00 96.12 150 THR A C 1
ATOM 1193 O O . THR A 1 150 ? 7.144 0.776 -9.694 1.00 96.12 150 THR A O 1
ATOM 1196 N N . ILE A 1 151 ? 6.831 -1.416 -9.309 1.00 96.31 151 ILE A N 1
ATOM 1197 C CA . ILE A 1 151 ? 5.862 -1.624 -10.396 1.00 96.31 151 ILE A CA 1
ATOM 1198 C C . ILE A 1 151 ? 4.649 -0.707 -10.204 1.00 96.31 151 ILE A C 1
ATOM 1200 O O . ILE A 1 151 ? 4.287 0.025 -11.125 1.00 96.31 151 ILE A O 1
ATOM 1204 N N . GLN A 1 152 ? 4.068 -0.688 -8.999 1.00 95.06 152 GLN A N 1
ATOM 1205 C CA . GLN A 1 152 ? 2.947 0.199 -8.673 1.00 95.06 152 GLN A CA 1
ATOM 1206 C C . GLN A 1 152 ? 3.331 1.678 -8.803 1.00 95.06 152 GLN A C 1
ATOM 1208 O O . GLN A 1 152 ? 2.576 2.467 -9.363 1.00 95.06 152 GLN A O 1
ATOM 1213 N N . ALA A 1 153 ? 4.521 2.068 -8.345 1.00 95.50 153 ALA A N 1
ATOM 1214 C CA . ALA A 1 153 ? 5.001 3.440 -8.452 1.00 95.50 153 ALA A CA 1
ATOM 1215 C C . ALA A 1 153 ? 5.144 3.890 -9.916 1.00 95.50 153 ALA A C 1
ATOM 1217 O O . ALA A 1 153 ? 4.696 4.980 -10.273 1.00 95.50 153 ALA A O 1
ATOM 1218 N N . VAL A 1 154 ? 5.727 3.055 -10.782 1.00 96.94 154 VAL A N 1
ATOM 1219 C CA . VAL A 1 154 ? 5.840 3.343 -12.222 1.00 96.94 154 VAL A CA 1
ATOM 1220 C C . VAL A 1 154 ? 4.461 3.436 -12.871 1.00 96.94 154 VAL A C 1
ATOM 1222 O O . VAL A 1 154 ? 4.218 4.384 -13.619 1.00 96.94 154 VAL A O 1
ATOM 1225 N N . ALA A 1 155 ? 3.568 2.495 -12.559 1.00 96.38 155 ALA A N 1
ATOM 1226 C CA . ALA A 1 155 ? 2.194 2.460 -13.052 1.00 96.38 155 ALA A CA 1
ATOM 1227 C C . ALA A 1 155 ? 1.442 3.756 -12.707 1.00 96.38 155 ALA A C 1
ATOM 1229 O O . ALA A 1 155 ? 0.949 4.440 -13.605 1.00 96.38 155 ALA A O 1
ATOM 1230 N N . THR A 1 156 ? 1.484 4.177 -11.440 1.00 94.62 156 THR A N 1
ATOM 1231 C CA . THR A 1 156 ? 0.890 5.436 -10.963 1.00 94.62 156 THR A CA 1
ATOM 1232 C C . THR A 1 156 ? 1.471 6.654 -11.680 1.00 94.62 156 THR A C 1
ATOM 1234 O O . THR A 1 156 ? 0.729 7.493 -12.189 1.00 94.62 156 THR A O 1
ATOM 1237 N N . LEU A 1 157 ? 2.802 6.751 -11.789 1.00 95.12 157 LEU A N 1
ATOM 1238 C CA . LEU A 1 157 ? 3.472 7.895 -12.427 1.00 95.12 157 LEU A CA 1
ATOM 1239 C C . LEU A 1 157 ? 3.215 8.000 -13.932 1.00 95.12 157 LEU A C 1
ATOM 1241 O O . LEU A 1 157 ? 3.418 9.066 -14.517 1.00 95.12 157 LEU A O 1
ATOM 1245 N N . LYS A 1 158 ? 2.833 6.898 -14.576 1.00 95.94 158 LYS A N 1
ATOM 1246 C CA . LYS A 1 158 ? 2.570 6.836 -16.017 1.00 95.94 158 LYS A CA 1
ATOM 1247 C C . LYS A 1 158 ? 1.098 6.672 -16.358 1.00 95.94 158 LYS A C 1
ATOM 1249 O O . LYS A 1 158 ? 0.781 6.683 -17.542 1.00 95.94 158 LYS A O 1
ATOM 1254 N N . LYS A 1 159 ? 0.223 6.586 -15.349 1.00 95.50 159 LYS A N 1
ATOM 1255 C CA . LYS A 1 159 ? -1.212 6.314 -15.504 1.00 95.50 159 LYS A CA 1
ATOM 1256 C C . LYS A 1 159 ? -1.455 5.059 -16.353 1.00 95.50 159 LYS A C 1
ATOM 1258 O O . LYS A 1 159 ? -2.252 5.069 -17.282 1.00 95.50 159 LYS A O 1
ATOM 1263 N N . MET A 1 160 ? -0.696 4.007 -16.062 1.00 94.94 160 MET A N 1
ATOM 1264 C CA . MET A 1 160 ? -0.782 2.706 -16.726 1.00 94.94 160 MET A CA 1
ATOM 1265 C C . MET A 1 160 ? -1.227 1.645 -15.726 1.00 94.94 160 MET A C 1
ATOM 1267 O O . MET A 1 160 ? -0.994 1.791 -14.529 1.00 94.94 160 MET A O 1
ATOM 1271 N N . GLU A 1 161 ? -1.785 0.545 -16.223 1.00 95.31 161 GLU A N 1
ATOM 1272 C CA . GLU A 1 161 ? -2.115 -0.605 -15.384 1.00 95.31 161 GLU A CA 1
ATOM 1273 C C . GLU A 1 161 ? -0.845 -1.275 -14.818 1.00 95.31 161 GLU A C 1
ATOM 1275 O O . GLU A 1 161 ? 0.102 -1.537 -15.575 1.00 95.31 161 GLU A O 1
ATOM 1280 N N . PRO A 1 162 ? -0.802 -1.620 -13.513 1.00 95.12 162 PRO A N 1
ATOM 1281 C CA . PRO A 1 162 ? 0.341 -2.305 -12.902 1.00 95.12 162 PRO A CA 1
ATOM 1282 C C . PRO A 1 162 ? 0.702 -3.620 -13.593 1.00 95.12 162 PRO A C 1
ATOM 1284 O O . PRO A 1 162 ? 1.882 -3.952 -13.710 1.00 95.12 162 PRO A O 1
ATOM 1287 N N . LEU A 1 163 ? -0.299 -4.345 -14.100 1.00 94.81 163 LEU A N 1
ATOM 1288 C CA . LEU A 1 163 ? -0.089 -5.594 -14.828 1.00 94.81 163 LEU A CA 1
ATOM 1289 C C . LEU A 1 163 ? 0.707 -5.374 -16.122 1.00 94.81 163 LEU A C 1
ATOM 1291 O O . LEU A 1 163 ? 1.590 -6.167 -16.439 1.00 94.81 163 LEU A O 1
ATOM 1295 N N . THR A 1 164 ? 0.467 -4.270 -16.830 1.00 96.75 164 THR A N 1
ATOM 1296 C CA . THR A 1 164 ? 1.227 -3.908 -18.035 1.00 96.75 164 THR A CA 1
ATOM 1297 C C . THR A 1 164 ? 2.697 -3.677 -17.703 1.00 96.75 164 THR A C 1
ATOM 1299 O O . THR A 1 164 ? 3.577 -4.225 -18.364 1.00 96.75 164 THR A O 1
ATOM 1302 N N . ILE A 1 165 ? 2.978 -2.926 -16.634 1.00 97.44 165 ILE A N 1
ATOM 1303 C CA . ILE A 1 165 ? 4.354 -2.683 -16.181 1.00 97.44 165 ILE A CA 1
ATOM 1304 C C . ILE A 1 165 ? 5.019 -3.983 -15.713 1.00 97.44 165 ILE A C 1
ATOM 1306 O O . ILE A 1 165 ? 6.178 -4.228 -16.047 1.00 97.44 165 ILE A O 1
ATOM 1310 N N . LYS A 1 166 ? 4.289 -4.848 -14.997 1.00 96.31 166 LYS A N 1
ATOM 1311 C CA . LYS A 1 166 ? 4.780 -6.166 -14.574 1.00 96.31 166 LYS A CA 1
ATOM 1312 C C . LYS A 1 166 ? 5.130 -7.049 -15.772 1.00 96.31 166 LYS A C 1
ATOM 1314 O O . LYS A 1 166 ? 6.191 -7.660 -15.774 1.00 96.31 166 LYS A O 1
ATOM 1319 N N . ASN A 1 167 ? 4.291 -7.076 -16.804 1.00 96.38 167 ASN A N 1
ATOM 1320 C CA . ASN A 1 167 ? 4.550 -7.840 -18.025 1.00 96.38 167 ASN A CA 1
ATOM 1321 C C . ASN A 1 167 ? 5.762 -7.301 -18.795 1.00 96.38 167 ASN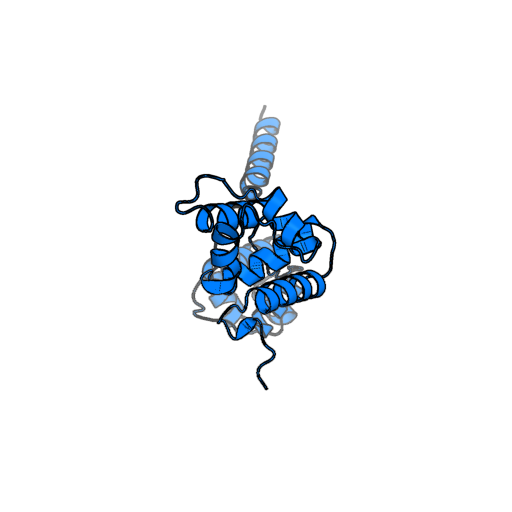 A C 1
ATOM 1323 O O . ASN A 1 167 ? 6.558 -8.084 -19.307 1.00 96.38 167 ASN A O 1
ATOM 1327 N N . ASN A 1 168 ? 5.948 -5.981 -18.842 1.00 97.12 168 ASN A N 1
ATOM 1328 C CA . ASN A 1 168 ? 7.148 -5.385 -19.428 1.00 97.12 168 ASN A CA 1
ATOM 1329 C C . ASN A 1 168 ? 8.413 -5.760 -18.648 1.00 97.12 168 ASN A C 1
ATOM 1331 O O . ASN A 1 168 ? 9.412 -6.151 -19.246 1.00 97.12 168 ASN A O 1
ATOM 1335 N N . ALA A 1 169 ? 8.361 -5.683 -17.315 1.00 96.19 169 ALA A N 1
ATOM 1336 C CA . ALA A 1 169 ? 9.455 -6.116 -16.452 1.00 96.19 169 ALA A CA 1
ATOM 1337 C C . ALA A 1 169 ? 9.755 -7.612 -16.637 1.00 96.19 169 ALA A C 1
ATOM 1339 O O . ALA A 1 169 ? 10.914 -7.988 -16.754 1.00 96.19 169 ALA A O 1
ATOM 1340 N N . LYS A 1 170 ? 8.717 -8.450 -16.748 1.00 95.69 170 LYS A N 1
ATOM 1341 C CA . LYS A 1 170 ? 8.832 -9.887 -17.017 1.00 95.69 170 LYS A CA 1
ATOM 1342 C C . LYS A 1 170 ? 9.555 -10.172 -18.333 1.00 95.69 170 LYS A C 1
ATOM 1344 O O . LYS A 1 170 ? 10.468 -10.987 -18.340 1.00 95.69 170 LYS A O 1
ATOM 1349 N N . LYS A 1 171 ? 9.203 -9.477 -19.421 1.00 95.38 171 LYS A N 1
ATOM 1350 C CA . LYS A 1 171 ? 9.904 -9.604 -20.714 1.00 95.38 171 LYS A CA 1
ATOM 1351 C C . LYS A 1 171 ? 11.394 -9.305 -20.570 1.00 95.38 171 LYS A C 1
ATOM 1353 O O . LYS A 1 171 ? 12.216 -10.122 -20.963 1.00 95.38 171 LYS A O 1
ATOM 1358 N N . ILE A 1 172 ? 11.729 -8.190 -19.920 1.00 94.44 172 ILE A N 1
ATOM 1359 C CA . ILE A 1 172 ? 13.124 -7.814 -19.667 1.00 94.44 172 ILE A CA 1
ATOM 1360 C C . ILE A 1 172 ? 13.837 -8.885 -18.823 1.00 94.44 172 ILE A C 1
ATOM 1362 O O . ILE A 1 172 ? 14.944 -9.293 -19.159 1.00 94.44 172 ILE A O 1
ATOM 1366 N N . ALA A 1 173 ? 13.205 -9.359 -17.746 1.00 94.44 173 ALA A N 1
ATOM 1367 C CA . ALA A 1 173 ? 13.766 -10.378 -16.862 1.00 94.44 173 ALA A CA 1
ATOM 1368 C C . ALA A 1 173 ? 14.054 -11.697 -17.600 1.00 94.44 173 ALA A C 1
ATOM 1370 O O . ALA A 1 173 ? 15.079 -12.330 -17.364 1.00 94.44 173 ALA A O 1
ATOM 1371 N N . GLN A 1 174 ? 13.172 -12.091 -18.519 1.00 92.75 174 GLN A N 1
ATOM 1372 C CA . GLN A 1 174 ? 13.343 -13.279 -19.355 1.00 92.75 174 GLN A CA 1
ATOM 1373 C C . GLN A 1 174 ? 14.458 -13.095 -20.392 1.00 92.75 174 GLN A C 1
ATOM 1375 O O . GLN A 1 174 ? 15.257 -14.007 -20.592 1.00 92.75 174 GLN A O 1
ATOM 1380 N N . GLU A 1 175 ? 14.562 -11.912 -21.007 1.00 91.31 175 GLU A N 1
ATOM 1381 C CA . GLU A 1 175 ? 15.640 -11.576 -21.948 1.00 91.31 175 GLU A CA 1
ATOM 1382 C C . GLU A 1 175 ? 17.025 -11.645 -21.293 1.00 91.31 175 GLU A C 1
ATOM 1384 O O . GLU A 1 175 ? 17.961 -12.184 -21.883 1.00 91.31 175 GLU A O 1
ATOM 1389 N N . ILE A 1 176 ? 17.153 -11.157 -20.054 1.00 90.19 176 ILE A N 1
ATOM 1390 C CA . ILE A 1 176 ? 18.410 -11.233 -19.290 1.00 90.19 176 ILE A CA 1
ATOM 1391 C C . ILE A 1 176 ? 18.605 -12.568 -18.565 1.00 90.19 176 ILE A C 1
ATOM 1393 O O . ILE A 1 176 ? 19.620 -12.744 -17.896 1.00 90.19 176 ILE A O 1
ATOM 1397 N N . LYS A 1 177 ? 17.653 -13.503 -18.694 1.00 91.31 177 LYS A N 1
ATOM 1398 C CA . LYS A 1 177 ? 17.656 -14.808 -18.016 1.00 91.31 177 LYS A CA 1
ATOM 1399 C C . LYS A 1 177 ? 17.809 -14.685 -16.497 1.00 91.31 177 LYS A C 1
ATOM 1401 O O . LYS A 1 177 ? 18.572 -15.428 -15.883 1.00 91.31 177 LYS A O 1
ATOM 1406 N N . SER A 1 178 ? 17.066 -13.753 -15.899 1.00 92.62 178 SER A N 1
ATOM 1407 C CA . SER A 1 178 ? 16.995 -13.602 -14.444 1.00 92.62 178 SER A CA 1
ATOM 1408 C C . SER A 1 178 ? 16.660 -14.954 -13.801 1.00 92.62 178 SER A C 1
ATOM 1410 O O . SER A 1 178 ? 15.754 -15.637 -14.287 1.00 92.62 178 SER A O 1
ATOM 1412 N N . PRO A 1 179 ? 17.340 -15.365 -12.719 1.00 90.38 179 PRO A N 1
ATOM 1413 C CA . PRO A 1 179 ? 17.125 -16.670 -12.101 1.00 90.38 179 PRO A CA 1
ATOM 1414 C C . PRO A 1 179 ? 15.872 -16.720 -11.215 1.00 90.38 179 PRO A C 1
ATOM 1416 O O . PRO A 1 179 ? 15.509 -17.789 -10.725 1.00 90.38 179 PRO A O 1
ATOM 1419 N N . ARG A 1 180 ? 15.207 -15.585 -10.952 1.00 92.44 180 ARG A N 1
ATOM 1420 C CA . ARG A 1 180 ? 14.103 -15.543 -9.984 1.00 92.44 180 ARG A CA 1
ATOM 1421 C C . ARG A 1 180 ? 12.813 -16.103 -10.562 1.00 92.44 180 ARG A C 1
ATOM 1423 O O . ARG A 1 180 ? 12.294 -15.601 -11.557 1.00 92.44 180 ARG A O 1
ATOM 1430 N N . SER A 1 181 ? 12.229 -17.057 -9.842 1.00 90.38 181 SER A N 1
ATOM 1431 C CA . SER A 1 181 ? 10.960 -17.700 -10.194 1.00 90.38 181 SER A CA 1
ATOM 1432 C C . SER A 1 181 ? 9.794 -16.722 -10.346 1.00 90.38 181 SER A C 1
ATOM 1434 O O . SER A 1 181 ? 8.929 -16.963 -11.174 1.00 90.38 181 SER A O 1
ATOM 1436 N N . MET A 1 182 ? 9.785 -15.581 -9.643 1.00 90.12 182 MET A N 1
ATOM 1437 C CA . MET A 1 182 ? 8.703 -14.583 -9.738 1.00 90.12 182 MET A CA 1
ATOM 1438 C C . MET A 1 182 ? 8.467 -14.021 -11.155 1.00 90.12 182 MET A C 1
ATOM 1440 O O . MET A 1 182 ? 7.406 -13.452 -11.427 1.00 90.12 182 MET A O 1
ATOM 1444 N N . TRP A 1 183 ? 9.458 -14.139 -12.045 1.00 92.88 183 TRP A N 1
ATOM 1445 C CA . TRP A 1 183 ? 9.382 -13.706 -13.444 1.00 92.88 183 TRP A CA 1
ATOM 1446 C C . TRP A 1 183 ? 8.892 -14.800 -14.395 1.00 92.88 183 TRP A C 1
ATOM 1448 O O . TRP A 1 183 ? 8.673 -14.548 -15.580 1.00 92.88 183 TRP A O 1
ATOM 1458 N N . TYR A 1 184 ? 8.693 -16.013 -13.902 1.00 88.31 184 TYR A N 1
ATOM 1459 C CA . TYR A 1 184 ? 8.209 -17.139 -14.681 1.00 88.31 184 TYR A CA 1
ATOM 1460 C C . TYR A 1 184 ? 6.863 -17.558 -14.106 1.00 88.31 184 TYR A C 1
ATOM 1462 O O . TYR A 1 184 ? 6.633 -17.494 -12.901 1.00 88.31 184 TYR A O 1
ATOM 1470 N N . ASP A 1 185 ? 5.931 -17.931 -14.976 1.00 76.62 185 ASP A N 1
ATOM 1471 C CA . ASP A 1 185 ? 4.695 -18.521 -14.480 1.00 76.62 185 ASP A CA 1
ATOM 1472 C C . ASP A 1 185 ? 5.083 -19.903 -13.957 1.00 76.62 185 ASP A C 1
ATOM 1474 O O . ASP A 1 185 ? 5.529 -20.749 -14.735 1.00 76.62 185 ASP A O 1
ATOM 1478 N N . ASN A 1 186 ? 5.004 -20.096 -12.639 1.00 55.03 186 ASN A N 1
ATOM 1479 C CA . ASN A 1 186 ? 5.177 -21.413 -12.041 1.00 55.03 186 ASN A CA 1
ATOM 1480 C C . ASN A 1 186 ? 4.119 -22.329 -12.674 1.00 55.03 186 ASN A C 1
ATOM 1482 O O . ASN A 1 186 ? 2.922 -22.121 -12.464 1.00 55.03 186 ASN A O 1
ATOM 1486 N N . LYS A 1 187 ? 4.567 -23.270 -13.505 1.00 43.75 187 LYS A N 1
ATOM 1487 C CA . LYS A 1 187 ? 3.778 -24.445 -13.869 1.00 43.75 187 LYS A CA 1
ATOM 1488 C C . LYS A 1 187 ? 3.772 -25.421 -12.705 1.00 43.75 187 LYS A C 1
ATOM 1490 O O . LYS A 1 187 ? 4.830 -25.526 -12.045 1.00 43.75 187 LYS A O 1
#

Radius of gyration: 24.66 Å; chains: 1; bounding box: 58×66×51 Å

pLDDT: mean 85.79, std 17.52, range [37.47, 98.19]

InterPro domains:
  IPR001387 Cro/C1-type, helix-turn-helix domain [PF01381] (34-87)
  IPR001387 Cro/C1-type, helix-turn-helix domain [PS50943] (34-89)
  IPR001387 Cro/C1-type, helix-turn-helix domain [SM00530] (33-89)
  IPR001387 Cro/C1-type, helix-turn-helix domain [cd00093] (31-88)
  IPR010982 Lambda repressor-like, DNA-binding domain superfamily [G3DSA:1.10.260.40] (19-97)
  IPR010982 Lambda repressor-like, DNA-binding domain superfamily [SSF47413] (26-89)

Sequence (187 aa):
MYVICNILCKVYFTFINRIVILHFMNMVDIGRTVKEKRGLLNLSQAKLASLSQVSRITINALENAQLKEIGVTKLLSIMKSLDMTFDFKHNSEPHKVLIQMTNSANVSYKDLLTPTVFKNALVKAAMPKKYIGNMMYFFDEAPESMVNKTIQAVATLKKMEPLTIKNNAKKIAQEIKSPRSMWYDNK

Secondary structure (DSSP, 8-state):
-HHHHHHHHHHHHHHHTT--------HHHHHHHHHHHHHHTT--HHHHHHHHTS-HHHHHHHHTT--S---HHHHHHHHHHTT----------HHHHHHHHHHHH-SS-SSPPPHHHHHHHHHHT---GGGHHHHHIIIIIS-HHHHHHHHHHHHHHHT--HHHHHHHHHHHHHHTT---GGGS---

Foldseek 3Di:
DVPVVVVVVVVVVVVVVPPPDPDPDDLQNLLCVLVVLCVVVVHDLCRLCVQLVHDSVVNVCSNVVNDPDDDPSSSVSSCVSSVHDDDDDPPDQLQVLLVVLQVQLPPPDPDGDHSVNLLVCLVVLHDDPNSPSSVLCLLAPDPVVSNLSNLVSSCVVVVHDSVSSLVSSLSNSVVVVHVDCVSPDDD